Protein AF-0000000078662462 (afdb_homodimer)

Sequence (334 aa):
MRTGHDDNEREEAAPVDMIASLFEARGWPCEFVSDDEVTGEIQGSWANYQVRAIWRTEDHVLQILCLPDIRIPDDKKGPVYELMALINEQVWIGHFDIWSNGSVLLYRHGLMLGDEGLLSLGQAQAAIEAAVDECDRFYPAFQFILWGDKSPAEALASALVDAAGEAMRTGHDDNEREEAAPVDMIASLFEARGWPCEFVSDDEVTGEIQGSWANYQVRAIWRTEDHVLQILCLPDIRIPDDKKGPVYELMALINEQVWIGHFDIWSNGSVLLYRHGLMLGDEGLLSLGQAQAAIEAAVDECDRFYPAFQFILWGDKSPAEALASALVDAAGEA

Solvent-accessible surface area (backbone atoms only — not comparable to full-atom values): 18029 Å² total; per-residue (Å²): 132,80,77,72,76,74,70,76,65,83,62,57,32,53,49,48,59,40,48,50,51,52,30,56,76,69,70,32,59,66,46,73,79,49,93,41,25,33,39,31,44,46,80,56,89,81,41,66,26,42,34,37,37,38,53,38,75,94,74,29,30,41,36,38,36,32,29,65,84,45,68,54,54,80,92,44,43,65,55,46,35,52,30,44,40,60,50,38,66,72,41,80,69,49,38,67,48,46,40,76,82,74,31,32,44,32,37,40,37,44,41,63,38,54,96,80,43,49,31,40,59,69,50,48,49,51,53,55,50,49,47,54,50,50,50,49,59,46,46,54,20,55,47,32,47,76,78,45,85,48,51,40,70,54,18,46,53,50,26,61,51,51,56,57,67,74,94,132,82,77,72,76,74,71,76,66,82,63,57,32,53,50,49,58,40,49,50,50,51,30,55,77,70,70,32,60,66,48,71,80,48,93,40,25,34,39,32,46,46,81,54,91,83,42,66,26,42,34,37,38,37,53,38,76,93,74,30,29,40,36,38,37,33,30,64,83,43,67,53,54,80,93,44,42,68,55,47,36,52,30,43,39,60,50,39,67,72,41,79,68,47,38,68,48,45,41,78,82,74,30,32,44,32,37,39,37,45,40,62,38,55,95,81,41,50,31,40,58,68,51,48,50,51,54,55,49,49,48,53,50,50,50,50,56,46,46,54,20,55,46,31,47,74,79,46,86,49,50,42,70,53,17,47,54,50,26,61,50,52,55,56,67,74,96

Radius of gyration: 21.02 Å; Cα contacts (8 Å, |Δi|>4): 611; chains: 2; bounding box: 70×47×54 Å

Structure (mmCIF, N/CA/C/O backbone):
data_AF-0000000078662462-model_v1
#
loop_
_entity.id
_entity.type
_entity.pdbx_description
1 polymer 'YbjN domain-containing protein'
#
loop_
_atom_site.group_PDB
_atom_site.id
_atom_site.type_symbol
_atom_site.label_atom_id
_atom_site.label_alt_id
_atom_site.label_comp_id
_atom_site.label_asym_id
_atom_site.label_entity_id
_atom_site.label_seq_id
_atom_site.pdbx_PDB_ins_code
_atom_site.Cartn_x
_atom_site.Cartn_y
_atom_site.Cartn_z
_atom_site.occupancy
_atom_site.B_iso_or_equiv
_atom_site.auth_seq_id
_atom_site.auth_comp_id
_atom_site.auth_asym_id
_atom_site.auth_atom_id
_atom_site.pdbx_PDB_model_num
ATOM 1 N N . MET A 1 1 ? -45.656 3.303 23.047 1 24.03 1 MET A N 1
ATOM 2 C CA . MET A 1 1 ? -44.25 3.68 23.031 1 24.03 1 MET A CA 1
ATOM 3 C C . MET A 1 1 ? -43.531 3.072 21.828 1 24.03 1 MET A C 1
ATOM 5 O O . MET A 1 1 ? -43.438 1.851 21.719 1 24.03 1 MET A O 1
ATOM 9 N N . ARG A 1 2 ? -43.656 3.646 20.656 1 32.62 2 ARG A N 1
ATOM 10 C CA . ARG A 1 2 ? -43.156 3.246 19.344 1 32.62 2 ARG A CA 1
ATOM 11 C C . ARG A 1 2 ? -41.625 3.029 19.406 1 32.62 2 ARG A C 1
ATOM 13 O O . ARG A 1 2 ? -40.906 3.898 19.875 1 32.62 2 ARG A O 1
ATOM 20 N N . THR A 1 3 ? -41.156 1.778 19.672 1 33 3 THR A N 1
ATOM 21 C CA . THR A 1 3 ? -39.75 1.327 19.609 1 33 3 THR A CA 1
ATOM 22 C C . THR A 1 3 ? -39.031 1.973 18.438 1 33 3 THR A C 1
ATOM 24 O O . THR A 1 3 ? -39.5 1.889 17.297 1 33 3 THR A O 1
ATOM 27 N N . GLY A 1 4 ? -38.656 3.211 18.641 1 33.12 4 GLY A N 1
ATOM 28 C CA . GLY A 1 4 ? -37.781 3.883 17.688 1 33.12 4 GLY A CA 1
ATOM 29 C C . GLY A 1 4 ? -36.719 2.973 17.109 1 33.12 4 GLY A C 1
ATOM 30 O O . GLY A 1 4 ? -35.812 2.539 17.828 1 33.12 4 GLY A O 1
ATOM 31 N N . HIS A 1 5 ? -37.094 1.922 16.312 1 36.19 5 HIS A N 1
ATOM 32 C CA . HIS A 1 5 ? -36.094 1.25 15.469 1 36.19 5 HIS A CA 1
ATOM 33 C C . HIS A 1 5 ? -35 2.211 15.023 1 36.19 5 HIS A C 1
ATOM 35 O O . HIS A 1 5 ? -35.25 3.082 14.188 1 36.19 5 HIS A O 1
ATOM 41 N N . ASP A 1 6 ? -34.281 2.781 15.922 1 35.09 6 ASP A N 1
ATOM 42 C CA . ASP A 1 6 ? -33.031 3.479 15.617 1 35.09 6 ASP A CA 1
ATOM 43 C C . ASP A 1 6 ? -32.25 2.74 14.531 1 35.09 6 ASP A C 1
ATOM 45 O O . ASP A 1 6 ? -31.531 1.786 14.82 1 35.09 6 ASP A O 1
ATOM 49 N N . ASP A 1 7 ? -32.781 2.262 13.422 1 37.12 7 ASP A N 1
ATOM 50 C CA . ASP A 1 7 ? -32.156 1.916 12.148 1 37.12 7 ASP A CA 1
ATOM 51 C C . ASP A 1 7 ? -30.906 2.77 11.898 1 37.12 7 ASP A C 1
ATOM 53 O O . ASP A 1 7 ? -31 3.869 11.352 1 37.12 7 ASP A O 1
ATOM 57 N N . ASN A 1 8 ? -30.078 3.051 12.797 1 39.88 8 ASN A N 1
ATOM 58 C CA . ASN A 1 8 ? -28.766 3.621 12.523 1 39.88 8 ASN A CA 1
ATOM 59 C C . ASN A 1 8 ? -28.203 3.131 11.188 1 39.88 8 ASN A C 1
ATOM 61 O O . ASN A 1 8 ? -27.656 2.031 11.109 1 39.88 8 ASN A O 1
ATOM 65 N N . GLU A 1 9 ? -28.859 3.055 10.047 1 44.94 9 GLU A N 1
ATOM 66 C CA . GLU A 1 9 ? -28.578 2.852 8.633 1 44.94 9 GLU A CA 1
ATOM 67 C C . GLU A 1 9 ? -27.125 3.213 8.305 1 44.94 9 GLU A C 1
ATOM 69 O O . GLU A 1 9 ? -26.688 4.332 8.57 1 44.94 9 GLU A O 1
ATOM 74 N N . ARG A 1 10 ? -26.234 2.322 8.516 1 53.94 10 ARG A N 1
ATOM 75 C CA . ARG A 1 10 ? -24.844 2.432 8.094 1 53.94 10 ARG A CA 1
ATOM 76 C C . ARG A 1 10 ? -24.719 3.275 6.832 1 53.94 10 ARG A C 1
ATOM 78 O O . ARG A 1 10 ? -25.156 2.859 5.758 1 53.94 10 ARG A O 1
ATOM 85 N N . GLU A 1 11 ? -24.594 4.688 6.906 1 80.94 11 GLU A N 1
ATOM 86 C CA . GLU A 1 11 ? -24.641 5.68 5.84 1 80.94 11 GLU A CA 1
ATOM 87 C C . GLU A 1 11 ? -23.406 5.562 4.934 1 80.94 11 GLU A C 1
ATOM 89 O O . GLU A 1 11 ? -22.281 5.734 5.387 1 80.94 11 GLU A O 1
ATOM 94 N N . GLU A 1 12 ? -23.578 4.77 3.943 1 92.25 12 GLU A N 1
ATOM 95 C CA . GLU A 1 12 ? -22.609 4.777 2.857 1 92.25 12 GLU A CA 1
ATOM 96 C C . GLU A 1 12 ? -22.891 5.906 1.87 1 92.25 12 GLU A C 1
ATOM 98 O O . GLU A 1 12 ? -24.031 6.367 1.758 1 92.25 12 GLU A O 1
ATOM 103 N N . ALA A 1 13 ? -21.828 6.406 1.348 1 96.56 13 ALA A N 1
ATOM 104 C CA . ALA A 1 13 ? -21.938 7.48 0.361 1 96.56 13 ALA A CA 1
ATOM 105 C C . ALA A 1 13 ? -20.812 7.375 -0.675 1 96.56 13 ALA A C 1
ATOM 107 O O . ALA A 1 13 ? -19.953 6.512 -0.574 1 96.56 13 ALA A O 1
ATOM 108 N N . ALA A 1 14 ? -20.984 8.211 -1.72 1 97.44 14 ALA A N 1
ATOM 109 C CA . ALA A 1 14 ? -19.875 8.336 -2.662 1 97.44 14 ALA A CA 1
ATOM 110 C C . ALA A 1 14 ? -18.578 8.664 -1.939 1 97.44 14 ALA A C 1
ATOM 112 O O . ALA A 1 14 ? -18.562 9.453 -0.989 1 97.44 14 ALA A O 1
ATOM 113 N N . PRO A 1 15 ? -17.484 8.023 -2.365 1 98 15 PRO A N 1
ATOM 114 C CA . PRO A 1 15 ? -16.266 8.039 -1.555 1 98 15 PRO A CA 1
ATOM 115 C C . PRO A 1 15 ? -15.773 9.453 -1.239 1 98 15 PRO A C 1
ATOM 117 O O . PRO A 1 15 ? -15.5 9.766 -0.08 1 98 15 PRO A O 1
ATOM 120 N N . VAL A 1 16 ? -15.719 10.297 -2.217 1 98.56 16 VAL A N 1
ATOM 121 C CA . VAL A 1 16 ? -15.195 11.648 -2.025 1 98.56 16 VAL A CA 1
ATOM 122 C C . VAL A 1 16 ? -16.156 12.453 -1.15 1 98.56 16 VAL A C 1
ATOM 124 O O . VAL A 1 16 ? -15.719 13.211 -0.282 1 98.56 16 VAL A O 1
ATOM 127 N N . ASP A 1 17 ? -17.453 12.258 -1.331 1 98.44 17 ASP A N 1
ATOM 128 C CA . ASP A 1 17 ? -18.469 12.914 -0.503 1 98.44 17 ASP A CA 1
ATOM 129 C C . ASP A 1 17 ? -18.344 12.484 0.958 1 98.44 17 ASP A C 1
ATOM 131 O O . ASP A 1 17 ? -18.469 13.312 1.864 1 98.44 17 ASP A O 1
ATOM 135 N N . MET A 1 18 ? -18.125 11.203 1.111 1 98.31 18 MET A N 1
ATOM 136 C CA . MET A 1 18 ? -18 10.68 2.469 1 98.31 18 MET A CA 1
ATOM 137 C C . MET A 1 18 ? -16.781 11.273 3.166 1 98.31 18 MET A C 1
ATOM 139 O O . MET A 1 18 ? -16.844 11.641 4.34 1 98.31 18 MET A O 1
ATOM 143 N N . ILE A 1 19 ? -15.641 11.375 2.455 1 98.69 19 ILE A N 1
ATOM 144 C CA . ILE A 1 19 ? -14.43 11.953 3.025 1 98.69 19 ILE A CA 1
ATOM 145 C C . ILE A 1 19 ? -14.672 13.414 3.391 1 98.69 19 ILE A C 1
ATOM 147 O O . ILE A 1 19 ? -14.305 13.852 4.484 1 98.69 19 ILE A O 1
ATOM 151 N N . ALA A 1 20 ? -15.328 14.125 2.527 1 98.69 20 ALA A N 1
ATOM 152 C CA . ALA A 1 20 ? -15.633 15.523 2.791 1 98.69 20 ALA A CA 1
ATOM 153 C C . ALA A 1 20 ? -16.516 15.68 4.02 1 98.69 20 ALA A C 1
ATOM 155 O O . ALA A 1 20 ? -16.297 16.562 4.855 1 98.69 20 ALA A O 1
ATOM 156 N N . SER A 1 21 ? -17.484 14.828 4.066 1 98.06 21 SER A N 1
ATOM 157 C CA . SER A 1 21 ? -18.391 14.859 5.211 1 98.06 21 SER A CA 1
ATOM 158 C C . SER A 1 21 ? -17.641 14.602 6.516 1 98.06 21 SER A C 1
ATOM 160 O O . SER A 1 21 ? -17.906 15.25 7.531 1 98.06 21 SER A O 1
ATOM 162 N N . LEU A 1 22 ? -16.734 13.617 6.5 1 98.38 22 LEU A N 1
ATOM 163 C CA . LEU A 1 22 ? -15.906 13.312 7.668 1 98.38 22 LEU A CA 1
ATOM 164 C C . LEU A 1 22 ? -15.086 14.531 8.086 1 98.38 22 LEU A C 1
ATOM 166 O O . LEU A 1 22 ? -15.039 14.875 9.266 1 98.38 22 LEU A O 1
ATOM 170 N N . PHE A 1 23 ? -14.43 15.227 7.141 1 98.69 23 PHE A N 1
ATOM 171 C CA . PHE A 1 23 ? -13.625 16.406 7.422 1 98.69 23 PHE A CA 1
ATOM 172 C C . PHE A 1 23 ? -14.469 17.516 8.039 1 98.69 23 PHE A C 1
ATOM 174 O O . PHE A 1 23 ? -14.062 18.125 9.023 1 98.69 23 PHE A O 1
ATOM 181 N N . GLU A 1 24 ? -15.602 17.656 7.469 1 98.06 24 GLU A N 1
ATOM 182 C CA . GLU A 1 24 ? -16.516 18.672 7.992 1 98.06 24 GLU A CA 1
ATOM 183 C C . GLU A 1 24 ? -16.922 18.359 9.438 1 98.06 24 GLU A C 1
ATOM 185 O O . GLU A 1 24 ? -16.875 19.25 10.297 1 98.06 24 GLU A O 1
ATOM 190 N N . ALA A 1 25 ? -17.266 17.141 9.648 1 97.56 25 ALA A N 1
ATOM 191 C CA . ALA A 1 25 ? -17.703 16.719 10.984 1 97.56 25 ALA A CA 1
ATOM 192 C C . ALA A 1 25 ? -16.578 16.922 12 1 97.56 25 ALA A C 1
ATOM 194 O O . ALA A 1 25 ? -16.844 17.188 13.18 1 97.56 25 ALA A O 1
ATOM 195 N N . ARG A 1 26 ? -15.312 16.828 11.562 1 97.81 26 ARG A N 1
ATOM 196 C CA . ARG A 1 26 ? -14.156 16.938 12.453 1 97.81 26 ARG A CA 1
ATOM 197 C C . ARG A 1 26 ? -13.625 18.359 12.5 1 97.81 26 ARG A C 1
ATOM 199 O O . ARG A 1 26 ? -12.711 18.656 13.258 1 97.81 26 ARG A O 1
ATOM 206 N N . GLY A 1 27 ? -14.172 19.219 11.695 1 97.94 27 GLY A N 1
ATOM 207 C CA . GLY A 1 27 ? -13.742 20.609 11.648 1 97.94 27 GLY A CA 1
ATOM 208 C C . GLY A 1 27 ? -12.414 20.797 10.938 1 97.94 27 GLY A C 1
ATOM 209 O O . GLY A 1 27 ? -11.68 21.75 11.227 1 97.94 27 GLY A O 1
ATOM 210 N N . TRP A 1 28 ? -12 19.781 10.125 1 98.56 28 TRP A N 1
ATOM 211 C CA . TRP A 1 28 ? -10.773 19.906 9.336 1 98.56 28 TRP A CA 1
ATOM 212 C C . TRP A 1 28 ? -11.031 20.656 8.031 1 98.56 28 TRP A C 1
ATOM 214 O O . TRP A 1 28 ? -12 20.359 7.324 1 98.56 28 TRP A O 1
ATOM 224 N N . PRO A 1 29 ? -10.188 21.641 7.715 1 98.25 29 PRO A N 1
ATOM 225 C CA . PRO A 1 29 ? -10.352 22.297 6.414 1 98.25 29 PRO A CA 1
ATOM 226 C C . PRO A 1 29 ? -10.289 21.297 5.25 1 98.25 29 PRO A C 1
ATOM 228 O O . PRO A 1 29 ? -9.5 20.359 5.277 1 98.25 29 PRO A O 1
ATOM 231 N N . CYS A 1 30 ? -11.18 21.5 4.301 1 98.19 30 CYS A N 1
ATOM 232 C CA . CYS A 1 30 ? -11.273 20.594 3.16 1 98.19 30 CYS A CA 1
ATOM 233 C C . CYS A 1 30 ? -11.898 21.297 1.959 1 98.19 30 CYS A C 1
ATOM 235 O O . CYS A 1 30 ? -12.773 22.141 2.117 1 98.19 30 CYS A O 1
ATOM 237 N N . GLU A 1 31 ? -11.477 21.016 0.748 1 98.38 31 GLU A N 1
ATOM 238 C CA . GLU A 1 31 ? -12.047 21.578 -0.472 1 98.38 31 GLU A CA 1
ATOM 239 C C . GLU A 1 31 ? -12.086 20.547 -1.592 1 98.38 31 GLU A C 1
ATOM 241 O O . GLU A 1 31 ? -11.164 19.734 -1.726 1 98.38 31 GLU A O 1
ATOM 246 N N . PHE A 1 32 ? -13.102 20.641 -2.371 1 98.44 32 PHE A N 1
ATOM 247 C CA . PHE A 1 32 ? -13.195 19.828 -3.578 1 98.44 32 PHE A CA 1
ATOM 248 C C . PHE A 1 32 ? -12.32 20.406 -4.684 1 98.44 32 PHE A C 1
ATOM 250 O O . PHE A 1 32 ? -12.43 21.578 -5.023 1 98.44 32 PHE A O 1
ATOM 257 N N . VAL A 1 33 ? -11.422 19.578 -5.137 1 98.25 33 VAL A N 1
ATOM 258 C CA . VAL A 1 33 ? -10.633 19.953 -6.305 1 98.25 33 VAL A CA 1
ATOM 259 C C . VAL A 1 33 ? -11.414 19.641 -7.582 1 98.25 33 VAL A C 1
ATOM 261 O O . VAL A 1 33 ? -11.336 20.391 -8.562 1 98.25 33 VAL A O 1
ATOM 264 N N . SER A 1 34 ? -12.125 18.516 -7.574 1 98.25 34 SER A N 1
ATOM 265 C CA . SER A 1 34 ? -13.039 18.031 -8.602 1 98.25 34 SER A CA 1
ATOM 266 C C . SER A 1 34 ? -14.109 17.125 -8.008 1 98.25 34 SER A C 1
ATOM 268 O O . SER A 1 34 ? -14.164 16.938 -6.789 1 98.25 34 SER A O 1
ATOM 270 N N . ASP A 1 35 ? -14.883 16.578 -8.859 1 97.06 35 ASP A N 1
ATOM 271 C CA . ASP A 1 35 ? -15.891 15.625 -8.406 1 97.06 35 ASP A CA 1
ATOM 272 C C . ASP A 1 35 ? -15.242 14.352 -7.855 1 97.06 35 ASP A C 1
ATOM 274 O O . ASP A 1 35 ? -15.844 13.633 -7.062 1 97.06 35 ASP A O 1
ATOM 278 N N . ASP A 1 36 ? -13.992 14.172 -8.25 1 98.12 36 ASP A N 1
ATOM 279 C CA . ASP A 1 36 ? -13.344 12.906 -7.91 1 98.12 36 ASP A CA 1
ATOM 280 C C . ASP A 1 36 ? -12.172 13.133 -6.961 1 98.12 36 ASP A C 1
ATOM 282 O O . ASP A 1 36 ? -11.406 12.203 -6.688 1 98.12 36 ASP A O 1
ATOM 286 N N . GLU A 1 37 ? -12.07 14.328 -6.465 1 98.69 37 GLU A N 1
ATOM 287 C CA . GLU A 1 37 ? -10.914 14.586 -5.617 1 98.69 37 GLU A CA 1
ATOM 288 C C . GLU A 1 37 ? -11.227 15.656 -4.57 1 98.69 37 GLU A C 1
ATOM 290 O O . GLU A 1 37 ? -11.797 16.703 -4.891 1 98.69 37 GLU A O 1
ATOM 295 N N . VAL A 1 38 ? -10.898 15.391 -3.346 1 98.75 38 VAL A N 1
ATOM 296 C CA . VAL A 1 38 ? -10.945 16.359 -2.252 1 98.75 38 VAL A CA 1
ATOM 297 C C . VAL A 1 38 ? -9.578 16.453 -1.585 1 98.75 38 VAL A C 1
ATOM 299 O O . VAL A 1 38 ? -8.82 15.477 -1.559 1 98.75 38 VAL A O 1
ATOM 302 N N . THR A 1 39 ? -9.211 17.594 -1.151 1 98.75 39 THR A N 1
ATOM 303 C CA . THR A 1 39 ? -7.98 17.828 -0.409 1 98.75 39 THR A CA 1
ATOM 304 C C . THR A 1 39 ? -8.266 18.531 0.907 1 98.75 39 THR A C 1
ATOM 306 O O . THR A 1 39 ? -9.195 19.344 0.991 1 98.75 39 THR A O 1
ATOM 309 N N . GLY A 1 40 ? -7.562 18.188 1.902 1 98.62 40 GLY A N 1
ATOM 310 C CA . GLY A 1 40 ? -7.688 18.797 3.217 1 98.62 40 GLY A CA 1
ATOM 311 C C . GLY A 1 40 ? -6.398 18.766 4.016 1 98.62 40 GLY A C 1
ATOM 312 O O . GLY A 1 40 ? -5.355 18.344 3.508 1 98.62 40 GLY A O 1
ATOM 313 N N . GLU A 1 41 ? -6.57 19.297 5.223 1 98.75 41 GLU A N 1
ATOM 314 C CA . GLU A 1 41 ? -5.422 19.344 6.121 1 98.75 41 GLU A CA 1
ATOM 315 C C . GLU A 1 41 ? -5.793 18.844 7.516 1 98.75 41 GLU A C 1
ATOM 317 O O . GLU A 1 41 ? -6.887 19.125 8.008 1 98.75 41 GLU A O 1
ATOM 322 N N . ILE A 1 42 ? -4.902 18.156 8.07 1 98.81 42 ILE A N 1
ATOM 323 C CA . ILE A 1 42 ? -5.078 17.656 9.43 1 98.81 42 ILE A CA 1
ATOM 324 C C . ILE A 1 42 ? -3.824 17.953 10.25 1 98.81 42 ILE A C 1
ATOM 326 O O . ILE A 1 42 ? -2.713 17.594 9.852 1 98.81 42 ILE A O 1
ATOM 330 N N . GLN A 1 43 ? -4.023 18.594 11.352 1 98.5 43 GLN A N 1
ATOM 331 C CA . GLN A 1 43 ? -2.91 18.859 12.258 1 98.5 43 GLN A CA 1
ATOM 332 C C . GLN A 1 43 ? -2.514 17.594 13.023 1 98.5 43 GLN A C 1
ATOM 334 O O . GLN A 1 43 ? -3.309 17.062 13.797 1 98.5 43 GLN A O 1
ATOM 339 N N . GLY A 1 44 ? -1.343 17.141 12.773 1 97.88 44 GLY A N 1
ATOM 340 C CA . GLY A 1 44 ? -0.796 16.031 13.547 1 97.88 44 GLY A CA 1
ATOM 341 C C . GLY A 1 44 ? 0.098 16.484 14.688 1 97.88 44 GLY A C 1
ATOM 342 O O . GLY A 1 44 ? 0.038 17.641 15.109 1 97.88 44 GLY A O 1
ATOM 343 N N . SER A 1 45 ? 0.834 15.492 15.234 1 97.19 45 SER A N 1
ATOM 344 C CA . SER A 1 45 ? 1.726 15.781 16.344 1 97.19 45 SER A CA 1
ATOM 345 C C . SER A 1 45 ? 2.959 16.547 15.891 1 97.19 45 SER A C 1
ATOM 347 O O . SER A 1 45 ? 3.5 17.359 16.641 1 97.19 45 SER A O 1
ATOM 349 N N . TRP A 1 46 ? 3.373 16.281 14.602 1 96.94 46 TRP A N 1
ATOM 350 C CA . TRP A 1 46 ? 4.664 16.797 14.164 1 96.94 46 TRP A CA 1
ATOM 351 C C . TRP A 1 46 ? 4.484 17.859 13.07 1 96.94 46 TRP A C 1
ATOM 353 O O . TRP A 1 46 ? 5.309 18.766 12.93 1 96.94 46 TRP A O 1
ATOM 363 N N . ALA A 1 47 ? 3.457 17.703 12.352 1 97.25 47 ALA A N 1
ATOM 364 C CA . ALA A 1 47 ? 3.264 18.578 11.203 1 97.25 47 ALA A CA 1
ATOM 365 C C . ALA A 1 47 ? 1.782 18.734 10.867 1 97.25 47 ALA A C 1
ATOM 367 O O . ALA A 1 47 ? 0.942 18 11.406 1 97.25 47 ALA A O 1
ATOM 368 N N . ASN A 1 48 ? 1.487 19.719 10.055 1 98.31 48 ASN A N 1
ATOM 369 C CA . ASN A 1 48 ? 0.201 19.797 9.367 1 98.31 48 ASN A CA 1
ATOM 370 C C . ASN A 1 48 ? 0.205 18.969 8.078 1 98.31 48 ASN A C 1
ATOM 372 O O . ASN A 1 48 ? 0.913 19.312 7.129 1 98.31 48 ASN A O 1
ATOM 376 N N . TYR A 1 49 ? -0.569 17.953 8.109 1 98.81 49 TYR A N 1
ATOM 377 C CA . TYR A 1 49 ? -0.543 17.016 6.984 1 98.81 49 TYR A CA 1
ATOM 378 C C . TYR A 1 49 ? -1.568 17.406 5.926 1 98.81 49 TYR A C 1
ATOM 380 O O . TYR A 1 49 ? -2.746 17.609 6.234 1 98.81 49 TYR A O 1
ATOM 388 N N . GLN A 1 50 ? -1.104 17.594 4.723 1 98.81 50 GLN A N 1
ATOM 389 C CA . GLN A 1 50 ? -2.051 17.625 3.611 1 98.81 50 GLN A CA 1
ATOM 390 C C . GLN A 1 50 ? -2.596 16.234 3.301 1 98.81 50 GLN A C 1
ATOM 392 O O . GLN A 1 50 ? -1.829 15.281 3.17 1 98.81 50 GLN A O 1
ATOM 397 N N . VAL A 1 51 ? -3.918 16.094 3.234 1 98.88 51 VAL A N 1
ATOM 398 C CA . VAL A 1 51 ? -4.562 14.828 2.906 1 98.88 51 VAL A CA 1
ATOM 399 C C . VAL A 1 51 ? -5.359 14.977 1.612 1 98.88 51 VAL A C 1
ATOM 401 O O . VAL A 1 51 ? -6.086 15.953 1.43 1 98.88 51 VAL A O 1
ATOM 404 N N . ARG A 1 52 ? -5.191 14.039 0.7 1 98.81 52 ARG A N 1
ATOM 405 C CA . ARG A 1 52 ? -5.949 13.992 -0.545 1 98.81 52 ARG A CA 1
ATOM 406 C C . ARG A 1 52 ? -6.672 12.656 -0.698 1 98.81 52 ARG A C 1
ATOM 408 O O . ARG A 1 52 ? -6.121 11.602 -0.373 1 98.81 52 ARG A O 1
ATOM 415 N N . ALA A 1 53 ? -7.836 12.758 -1.117 1 98.88 53 ALA A N 1
ATOM 416 C CA . ALA A 1 53 ? -8.609 11.578 -1.498 1 98.88 53 ALA A CA 1
ATOM 417 C C . ALA A 1 53 ? -9.047 11.656 -2.959 1 98.88 53 ALA A C 1
ATOM 419 O O . ALA A 1 53 ? -9.695 12.617 -3.369 1 98.88 53 ALA A O 1
ATOM 420 N N . ILE A 1 54 ? -8.688 10.688 -3.744 1 98.5 54 ILE A N 1
ATOM 421 C CA . ILE A 1 54 ? -8.938 10.68 -5.18 1 98.5 54 ILE A CA 1
ATOM 422 C C . ILE A 1 54 ? -9.711 9.414 -5.562 1 98.5 54 ILE A C 1
ATOM 424 O O . ILE A 1 54 ? -9.227 8.297 -5.355 1 98.5 54 ILE A O 1
ATOM 428 N N . TRP A 1 55 ? -10.875 9.633 -6.141 1 98.44 55 TRP A N 1
ATOM 429 C CA . TRP A 1 55 ? -11.695 8.516 -6.574 1 98.44 55 TRP A CA 1
ATOM 430 C C . TRP A 1 55 ? -11.414 8.164 -8.031 1 98.44 55 TRP A C 1
ATOM 432 O O . TRP A 1 55 ? -11.477 9.023 -8.906 1 98.44 55 TRP A O 1
ATOM 442 N N . ARG A 1 56 ? -11.023 6.906 -8.203 1 95.5 56 ARG A N 1
ATOM 443 C CA . ARG A 1 56 ? -10.883 6.363 -9.555 1 95.5 56 ARG A CA 1
ATOM 444 C C . ARG A 1 56 ? -12.062 5.465 -9.906 1 95.5 56 ARG A C 1
ATOM 446 O O . ARG A 1 56 ? -12.07 4.285 -9.555 1 95.5 56 ARG A O 1
ATOM 453 N N . THR A 1 57 ? -12.906 5.98 -10.711 1 93.81 57 THR A N 1
ATOM 454 C CA . THR A 1 57 ? -14.18 5.336 -11 1 93.81 57 THR A CA 1
ATOM 455 C C . THR A 1 57 ? -13.961 4.012 -11.727 1 93.81 57 THR A C 1
ATOM 457 O O . THR A 1 57 ? -14.562 2.996 -11.359 1 93.81 57 THR A O 1
ATOM 460 N N . GLU A 1 58 ? -13.086 3.984 -12.672 1 90.19 58 GLU A N 1
ATOM 461 C CA . GLU A 1 58 ? -12.891 2.809 -13.516 1 90.19 58 GLU A CA 1
ATOM 462 C C . GLU A 1 58 ? -12.336 1.638 -12.711 1 90.19 58 GLU A C 1
ATOM 464 O O . GLU A 1 58 ? -12.672 0.481 -12.969 1 90.19 58 GLU A O 1
ATOM 469 N N . ASP A 1 59 ? -11.641 1.933 -11.648 1 88.88 59 ASP A N 1
ATOM 470 C CA . ASP A 1 59 ? -10.977 0.895 -10.867 1 88.88 59 ASP A CA 1
ATOM 471 C C . ASP A 1 59 ? -11.75 0.599 -9.578 1 88.88 59 ASP A C 1
ATOM 473 O O . ASP A 1 59 ? -11.477 -0.394 -8.906 1 88.88 59 ASP A O 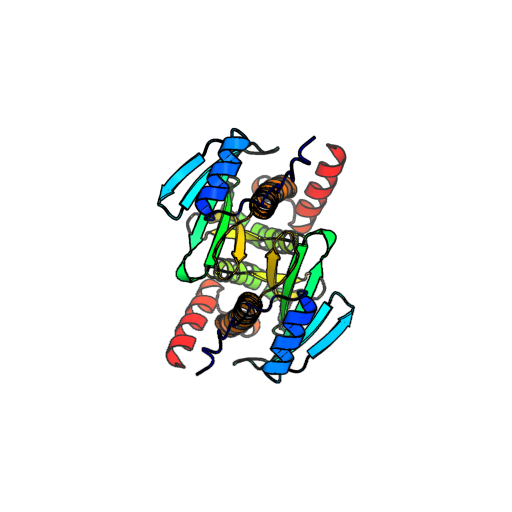1
ATOM 477 N N . HIS A 1 60 ? -12.688 1.431 -9.25 1 93.69 60 HIS A N 1
ATOM 478 C CA . HIS A 1 60 ? -13.383 1.388 -7.969 1 93.69 60 HIS A CA 1
ATOM 479 C C . HIS A 1 60 ? -12.406 1.48 -6.805 1 93.69 60 HIS A C 1
ATOM 481 O O . HIS A 1 60 ? -12.5 0.713 -5.844 1 93.69 60 HIS A O 1
ATOM 487 N N . VAL A 1 61 ? -11.438 2.377 -6.922 1 97.06 61 VAL A N 1
ATOM 488 C CA . VAL A 1 61 ? -10.406 2.531 -5.906 1 97.06 61 VAL A CA 1
ATOM 489 C C . VAL A 1 61 ? -10.367 3.979 -5.418 1 97.06 61 VAL A C 1
ATOM 491 O O . VAL A 1 61 ? -10.359 4.91 -6.227 1 97.06 61 VAL A O 1
ATOM 494 N N . LEU A 1 62 ? -10.469 4.176 -4.148 1 98.19 62 LEU A N 1
ATOM 495 C CA . LEU A 1 62 ? -10.227 5.469 -3.514 1 98.19 62 LEU A CA 1
ATOM 496 C C . LEU A 1 62 ? -8.789 5.574 -3.021 1 98.19 62 LEU A C 1
ATOM 498 O O . LEU A 1 62 ? -8.391 4.855 -2.102 1 98.19 62 LEU A O 1
ATOM 502 N N . GLN A 1 63 ? -8.023 6.461 -3.66 1 98.19 63 GLN A N 1
ATOM 503 C CA . GLN A 1 63 ? -6.648 6.699 -3.23 1 98.19 63 GLN A CA 1
ATOM 504 C C . GLN A 1 63 ? -6.594 7.738 -2.115 1 98.19 63 GLN A C 1
ATOM 506 O O . GLN A 1 63 ? -7.172 8.82 -2.238 1 98.19 63 GLN A O 1
ATOM 511 N N . ILE A 1 64 ? -5.977 7.395 -1.02 1 98.62 64 ILE A N 1
ATOM 512 C CA . ILE A 1 64 ? -5.715 8.328 0.074 1 98.62 64 ILE A CA 1
ATOM 513 C C . ILE A 1 64 ? -4.227 8.664 0.117 1 98.62 64 ILE A C 1
ATOM 515 O O . ILE A 1 64 ? -3.379 7.77 0.139 1 98.62 64 ILE A O 1
ATOM 519 N N . LEU A 1 65 ? -3.955 9.922 0.068 1 98.69 65 LEU A N 1
ATOM 520 C CA . LEU A 1 65 ? -2.59 10.422 0.202 1 98.69 65 LEU A CA 1
ATOM 521 C C . LEU A 1 65 ? -2.451 11.297 1.441 1 98.69 65 LEU A C 1
ATOM 523 O O . LEU A 1 65 ? -3.344 12.094 1.75 1 98.69 65 LEU A O 1
ATOM 527 N N . CYS A 1 66 ? -1.408 11.164 2.139 1 98.94 66 CYS A N 1
ATOM 528 C CA . CYS A 1 66 ? -1.052 12.008 3.273 1 98.94 66 CYS A CA 1
ATOM 529 C C . CYS A 1 66 ? 0.385 12.5 3.154 1 98.94 66 CYS A C 1
ATOM 531 O O . CYS A 1 66 ? 1.319 11.695 3.1 1 98.94 66 CYS A O 1
ATOM 533 N N . LEU A 1 67 ? 0.568 13.781 3.105 1 98.75 67 LEU A N 1
ATOM 534 C CA . LEU A 1 67 ? 1.86 14.391 2.816 1 98.75 67 LEU A CA 1
ATOM 535 C C . LEU A 1 67 ? 2.371 15.18 4.02 1 98.75 67 LEU A C 1
ATOM 537 O O . LEU A 1 67 ? 1.75 16.156 4.441 1 98.75 67 LEU A O 1
ATOM 541 N N . PRO A 1 68 ? 3.488 14.828 4.574 1 98.31 68 PRO A N 1
ATOM 542 C CA . PRO A 1 68 ? 4.066 15.555 5.707 1 98.31 68 PRO A CA 1
ATOM 543 C C . PRO A 1 68 ? 4.871 16.781 5.273 1 98.31 68 PRO A C 1
ATOM 545 O O . PRO A 1 68 ? 5.461 17.469 6.113 1 98.31 68 PRO A O 1
ATOM 548 N N . ASP A 1 69 ? 4.949 17.172 4.055 1 96.62 69 ASP A N 1
ATOM 549 C CA . ASP A 1 69 ? 5.707 18.281 3.5 1 96.62 69 ASP A CA 1
ATOM 550 C C . ASP A 1 69 ? 7.207 18.078 3.684 1 96.62 69 ASP A C 1
ATOM 552 O O . ASP A 1 69 ? 7.902 18.953 4.203 1 96.62 69 ASP A O 1
ATOM 556 N N . ILE A 1 70 ? 7.668 16.891 3.303 1 98 70 ILE A N 1
ATOM 557 C CA . ILE A 1 70 ? 9.078 16.531 3.369 1 98 70 ILE A CA 1
ATOM 558 C C . ILE A 1 70 ? 9.609 16.266 1.962 1 98 70 ILE A C 1
ATOM 560 O O . ILE A 1 70 ? 9.062 15.422 1.234 1 98 70 ILE A O 1
ATOM 564 N N . ARG A 1 71 ? 10.641 17.016 1.586 1 98.19 71 ARG A N 1
ATOM 565 C CA . ARG A 1 71 ? 11.414 16.75 0.378 1 98.19 71 ARG A CA 1
ATOM 566 C C . ARG A 1 71 ? 12.773 16.156 0.717 1 98.19 71 ARG A C 1
ATOM 568 O O . ARG A 1 71 ? 13.414 16.562 1.684 1 98.19 71 ARG A O 1
ATOM 575 N N . ILE A 1 72 ? 13.148 15.211 -0.035 1 98.38 72 ILE A N 1
ATOM 576 C CA . ILE A 1 72 ? 14.359 14.461 0.262 1 98.38 72 ILE A CA 1
ATOM 577 C C . ILE A 1 72 ? 15.508 14.969 -0.609 1 98.38 72 ILE A C 1
ATOM 579 O O . ILE A 1 72 ? 15.469 14.852 -1.836 1 98.38 72 ILE A O 1
ATOM 583 N N . PRO A 1 73 ? 16.547 15.523 -0.002 1 97.75 73 PRO A N 1
ATOM 584 C CA . PRO A 1 73 ? 17.703 15.922 -0.794 1 97.75 73 PRO A CA 1
ATOM 585 C C . PRO A 1 73 ? 18.406 14.742 -1.463 1 97.75 73 PRO A C 1
ATOM 587 O O . PRO A 1 73 ? 18.328 13.617 -0.965 1 97.75 73 PRO A O 1
ATOM 590 N N . ASP A 1 74 ? 19.141 15.023 -2.488 1 96.88 74 ASP A N 1
ATOM 591 C CA . ASP A 1 74 ? 19.734 13.984 -3.316 1 96.88 74 ASP A CA 1
ATOM 592 C C . ASP A 1 74 ? 20.703 13.117 -2.498 1 96.88 74 ASP A C 1
ATOM 594 O O . ASP A 1 74 ? 20.734 11.898 -2.678 1 96.88 74 ASP A O 1
ATOM 598 N N . ASP A 1 75 ? 21.406 13.766 -1.649 1 96.69 75 ASP A N 1
ATOM 599 C CA . ASP A 1 75 ? 22.438 13.039 -0.921 1 96.69 75 ASP A CA 1
ATOM 600 C C . ASP A 1 75 ? 21.828 12.172 0.182 1 96.69 75 ASP A C 1
ATOM 602 O O . ASP A 1 75 ? 22.531 11.375 0.808 1 96.69 75 ASP A O 1
ATOM 606 N N . LYS A 1 76 ? 20.469 12.281 0.434 1 97.88 76 LYS A N 1
ATOM 607 C CA . LYS A 1 76 ? 19.812 11.5 1.479 1 97.88 76 LYS A CA 1
ATOM 608 C C . LYS A 1 76 ? 18.891 10.445 0.879 1 97.88 76 LYS A C 1
ATOM 610 O O . LYS A 1 76 ? 18.312 9.625 1.604 1 97.88 76 LYS A O 1
ATOM 615 N N . LYS A 1 77 ? 18.75 10.352 -0.39 1 97.5 77 LYS A N 1
ATOM 616 C CA . LYS A 1 77 ? 17.812 9.438 -1.045 1 97.5 77 LYS A CA 1
ATOM 617 C C . LYS A 1 77 ? 18.141 7.984 -0.703 1 97.5 77 LYS A C 1
ATOM 619 O O . LYS A 1 77 ? 17.234 7.211 -0.364 1 97.5 77 LYS A O 1
ATOM 624 N N . GLY A 1 78 ? 19.422 7.66 -0.798 1 97 78 GLY A N 1
ATOM 625 C CA . GLY A 1 78 ? 19.812 6.297 -0.497 1 97 78 GLY A CA 1
ATOM 626 C C . GLY A 1 78 ? 19.359 5.828 0.871 1 97 78 GLY A C 1
ATOM 627 O O . GLY A 1 78 ? 18.547 4.902 0.976 1 97 78 GLY A O 1
ATOM 628 N N . PRO A 1 79 ? 19.797 6.566 1.908 1 98.12 79 PRO A N 1
ATOM 629 C CA . PRO A 1 79 ? 19.359 6.207 3.264 1 98.12 79 PRO A CA 1
ATOM 630 C C . PRO A 1 79 ? 17.844 6.254 3.441 1 98.12 79 PRO A C 1
ATOM 632 O O . PRO A 1 79 ? 17.281 5.441 4.18 1 98.12 79 PRO A O 1
ATOM 635 N N . VAL A 1 80 ? 17.156 7.094 2.76 1 98.5 80 VAL A N 1
ATOM 636 C CA . VAL A 1 80 ? 15.711 7.223 2.918 1 98.5 80 VAL A CA 1
ATOM 637 C C . VAL A 1 80 ? 15.008 6.039 2.254 1 98.5 80 VAL A C 1
ATOM 639 O O . VAL A 1 80 ? 14.016 5.527 2.77 1 98.5 80 VAL A O 1
ATOM 642 N N . TYR A 1 81 ? 15.547 5.578 1.114 1 98.31 81 TYR A N 1
ATOM 643 C CA . TYR A 1 81 ? 14.977 4.398 0.483 1 98.31 81 TYR A CA 1
ATOM 644 C C . TYR A 1 81 ? 15.031 3.197 1.421 1 98.31 81 TYR A C 1
ATOM 646 O O . TYR A 1 81 ? 14.047 2.465 1.561 1 98.31 81 TYR A O 1
ATOM 654 N N . GLU A 1 82 ? 16.156 3.049 2.01 1 98.19 82 GLU A N 1
ATOM 655 C CA . GLU A 1 82 ? 16.312 1.929 2.934 1 98.19 82 GLU A CA 1
ATOM 656 C C . GLU A 1 82 ? 15.406 2.084 4.152 1 98.19 82 GLU A C 1
ATOM 658 O O . GLU A 1 82 ? 14.727 1.133 4.555 1 98.19 82 GLU A O 1
ATOM 663 N N . LEU A 1 83 ? 15.375 3.262 4.773 1 98.62 83 LEU A N 1
ATOM 664 C CA . LEU A 1 83 ? 14.5 3.525 5.914 1 98.62 83 LEU A CA 1
ATOM 665 C C . LEU A 1 83 ? 13.047 3.238 5.566 1 98.62 83 LEU A C 1
ATOM 667 O O . LEU A 1 83 ? 12.328 2.611 6.348 1 98.62 83 LEU A O 1
ATOM 671 N N . MET A 1 84 ? 12.656 3.713 4.383 1 98.69 84 MET A N 1
ATOM 672 C CA . MET A 1 84 ? 11.281 3.52 3.93 1 98.69 84 MET A CA 1
ATOM 673 C C . MET A 1 84 ? 10.945 2.037 3.838 1 98.69 84 MET A C 1
ATOM 675 O O . MET A 1 84 ? 9.844 1.623 4.211 1 98.69 84 MET A O 1
ATOM 679 N N . ALA A 1 85 ? 11.867 1.248 3.375 1 98 85 ALA A N 1
ATOM 680 C CA . ALA A 1 85 ? 11.656 -0.195 3.307 1 98 85 ALA A CA 1
ATOM 681 C C . ALA A 1 85 ? 11.461 -0.789 4.699 1 98 85 ALA A C 1
ATOM 683 O O . ALA A 1 85 ? 10.562 -1.606 4.91 1 98 85 ALA A O 1
ATOM 684 N N . LEU A 1 86 ? 12.258 -0.349 5.66 1 98.12 86 LEU A N 1
ATOM 685 C CA . LEU A 1 86 ? 12.148 -0.828 7.035 1 98.12 86 LEU A CA 1
ATOM 686 C C . LEU A 1 86 ? 10.828 -0.399 7.66 1 98.12 86 LEU A C 1
ATOM 688 O O . LEU A 1 86 ? 10.172 -1.189 8.344 1 98.12 86 LEU A O 1
ATOM 692 N N . ILE A 1 87 ? 10.43 0.79 7.391 1 98.56 87 ILE A N 1
ATOM 693 C CA . ILE A 1 87 ? 9.188 1.338 7.922 1 98.56 87 ILE A CA 1
ATOM 694 C C . ILE A 1 87 ? 8 0.583 7.34 1 98.56 87 ILE A C 1
ATOM 696 O O . ILE A 1 87 ? 7.105 0.152 8.07 1 98.56 87 ILE A O 1
ATOM 700 N N . ASN A 1 88 ? 8.008 0.39 6.004 1 98.44 88 ASN A N 1
ATOM 701 C CA . ASN A 1 88 ? 6.863 -0.218 5.328 1 98.44 88 ASN A CA 1
ATOM 702 C C . ASN A 1 88 ? 6.641 -1.655 5.789 1 98.44 88 ASN A C 1
ATOM 704 O O . ASN A 1 88 ? 5.5 -2.125 5.844 1 98.44 88 ASN A O 1
ATOM 708 N N . GLU A 1 89 ? 7.645 -2.293 6.242 1 96.75 89 GLU A N 1
ATOM 709 C CA . GLU A 1 89 ? 7.516 -3.633 6.805 1 96.75 89 GLU A CA 1
ATOM 710 C C . GLU A 1 89 ? 6.637 -3.623 8.055 1 96.75 89 GLU A C 1
ATOM 712 O O . GLU A 1 89 ? 5.977 -4.617 8.359 1 96.75 89 GLU A O 1
ATOM 717 N N . GLN A 1 90 ? 6.559 -2.486 8.688 1 96.06 90 GLN A N 1
ATOM 718 C CA . GLN A 1 90 ? 5.848 -2.389 9.961 1 96.06 90 GLN A CA 1
ATOM 719 C C . GLN A 1 90 ? 4.465 -1.771 9.773 1 96.06 90 GLN A C 1
ATOM 721 O O . GLN A 1 90 ? 3.676 -1.701 10.719 1 96.06 90 GLN A O 1
ATOM 726 N N . VAL A 1 91 ? 4.184 -1.309 8.625 1 95.88 91 VAL A N 1
ATOM 727 C CA . VAL A 1 91 ? 2.916 -0.64 8.344 1 95.88 91 VAL A CA 1
ATOM 728 C C . VAL A 1 91 ? 1.895 -1.657 7.844 1 95.88 91 VAL A C 1
ATOM 730 O O . VAL A 1 91 ? 2.076 -2.254 6.777 1 95.88 91 VAL A O 1
ATOM 733 N N . TRP A 1 92 ? 0.813 -1.819 8.523 1 89.56 92 TRP A N 1
ATOM 734 C CA . TRP A 1 92 ? -0.151 -2.865 8.195 1 89.56 92 TRP A CA 1
ATOM 735 C C . TRP A 1 92 ? -1.046 -2.441 7.039 1 89.56 92 TRP A C 1
ATOM 737 O O . TRP A 1 92 ? -1.452 -3.275 6.223 1 89.56 92 TRP A O 1
ATOM 747 N N . ILE A 1 93 ? -1.387 -1.076 7.016 1 94.69 93 ILE A N 1
ATOM 748 C CA . ILE A 1 93 ? -2.238 -0.564 5.949 1 94.69 93 ILE A CA 1
ATOM 749 C C . ILE A 1 93 ? -1.585 0.661 5.312 1 94.69 93 ILE A C 1
ATOM 751 O O . ILE A 1 93 ? -1.137 1.569 6.016 1 94.69 93 ILE A O 1
ATOM 755 N N . GLY A 1 94 ? -1.569 0.566 3.932 1 97.75 94 GLY A N 1
ATOM 756 C CA . GLY A 1 94 ? -0.879 1.624 3.209 1 97.75 94 GLY A CA 1
ATOM 757 C C . GLY A 1 94 ? 0.63 1.475 3.232 1 97.75 94 GLY A C 1
ATOM 758 O O . GLY A 1 94 ? 1.148 0.405 3.561 1 97.75 94 GLY A O 1
ATOM 759 N N . HIS A 1 95 ? 1.296 2.518 2.77 1 98.62 95 HIS A N 1
ATOM 760 C CA . HIS A 1 95 ? 2.754 2.514 2.732 1 98.62 95 HIS A CA 1
ATOM 761 C C . HIS A 1 95 ? 3.303 3.908 2.457 1 98.62 95 HIS A C 1
ATOM 763 O O . HIS A 1 95 ? 2.588 4.77 1.941 1 98.62 95 HIS A O 1
ATOM 769 N N . PHE A 1 96 ? 4.543 4.062 2.889 1 98.88 96 PHE A N 1
ATOM 770 C CA . PHE A 1 96 ? 5.266 5.27 2.51 1 98.88 96 PHE A CA 1
ATOM 771 C C . PHE A 1 96 ? 5.891 5.117 1.128 1 98.88 96 PHE A C 1
ATOM 773 O O . PHE A 1 96 ? 6.312 4.023 0.75 1 98.88 96 PHE A O 1
ATOM 780 N N . ASP A 1 97 ? 5.859 6.188 0.412 1 98.56 97 ASP A N 1
ATOM 781 C CA . ASP A 1 97 ? 6.352 6.262 -0.959 1 98.56 97 ASP A CA 1
ATOM 782 C C . ASP A 1 97 ? 7.082 7.578 -1.21 1 98.56 97 ASP A C 1
ATOM 784 O O . ASP A 1 97 ? 7.094 8.461 -0.351 1 98.56 97 ASP A O 1
ATOM 788 N N . ILE A 1 98 ? 7.828 7.617 -2.314 1 98.19 98 ILE A N 1
ATOM 789 C CA . ILE A 1 98 ? 8.5 8.828 -2.76 1 98.19 98 ILE A CA 1
ATOM 790 C C . ILE A 1 98 ? 8.109 9.133 -4.203 1 98.19 98 ILE A C 1
ATOM 792 O O . ILE A 1 98 ? 8.219 8.273 -5.078 1 98.19 98 ILE A O 1
ATOM 796 N N . TRP A 1 99 ? 7.582 10.375 -4.398 1 97.5 99 TRP A N 1
ATOM 797 C CA . TRP A 1 99 ? 7.41 10.836 -5.77 1 97.5 99 TRP A CA 1
ATOM 798 C C . TRP A 1 99 ? 8.734 11.344 -6.34 1 97.5 99 TRP A C 1
ATOM 800 O O . TRP A 1 99 ? 9.352 12.25 -5.77 1 97.5 99 TRP A O 1
ATOM 810 N N . SER A 1 100 ? 9.07 10.766 -7.426 1 95.56 100 SER A N 1
ATOM 811 C CA . SER A 1 100 ? 10.383 11.055 -7.992 1 95.56 100 SER A CA 1
ATOM 812 C C . SER A 1 100 ? 10.5 12.523 -8.391 1 95.56 100 SER A C 1
ATOM 814 O O . SER A 1 100 ? 11.586 13.109 -8.305 1 95.56 100 SER A O 1
ATOM 816 N N . ASN A 1 101 ? 9.359 13.008 -8.906 1 94.5 101 ASN A N 1
ATOM 817 C CA . ASN A 1 101 ? 9.359 14.438 -9.211 1 94.5 101 ASN A CA 1
ATOM 818 C C . ASN A 1 101 ? 9.367 15.281 -7.945 1 94.5 101 ASN A C 1
ATOM 820 O O . ASN A 1 101 ? 8.359 15.344 -7.23 1 94.5 101 ASN A O 1
ATOM 824 N N . GLY A 1 102 ? 10.531 15.82 -7.617 1 95.94 102 GLY A N 1
ATOM 825 C CA . GLY A 1 102 ? 10.672 16.656 -6.434 1 95.94 102 GLY A CA 1
ATOM 826 C C . GLY A 1 102 ? 11.086 15.867 -5.199 1 95.94 102 GLY A C 1
ATOM 827 O O . GLY A 1 102 ? 11.266 16.453 -4.125 1 95.94 102 GLY A O 1
ATOM 828 N N . SER A 1 103 ? 11.188 14.602 -5.316 1 97.69 103 SER A N 1
ATOM 829 C CA . SER A 1 103 ? 11.586 13.727 -4.219 1 97.69 103 SER A CA 1
ATOM 830 C C . SER A 1 103 ? 10.727 13.969 -2.982 1 97.69 103 SER A C 1
ATOM 832 O O . SER A 1 103 ? 11.25 14.195 -1.891 1 97.69 103 SER A O 1
ATOM 834 N N . VAL A 1 104 ? 9.445 13.906 -3.172 1 98.38 104 VAL A N 1
ATOM 835 C CA . VAL A 1 104 ? 8.484 14.227 -2.127 1 98.38 104 VAL A CA 1
ATOM 836 C C . VAL A 1 104 ? 8.07 12.945 -1.396 1 98.38 104 VAL A C 1
ATOM 838 O O . VAL A 1 104 ? 7.625 11.984 -2.023 1 98.38 104 VAL A O 1
ATOM 841 N N . LEU A 1 105 ? 8.211 12.961 -0.068 1 98.75 105 LEU A N 1
ATOM 842 C CA . LEU A 1 105 ? 7.754 11.859 0.772 1 98.75 105 LEU A CA 1
ATOM 843 C C . LEU A 1 105 ? 6.238 11.898 0.951 1 98.75 105 LEU A C 1
ATOM 845 O O . LEU A 1 105 ? 5.664 12.969 1.161 1 98.75 105 LEU A O 1
ATOM 849 N N . LEU A 1 106 ? 5.57 10.727 0.914 1 98.75 106 LEU A N 1
ATOM 850 C CA . LEU A 1 106 ? 4.145 10.648 1.218 1 98.75 106 LEU A CA 1
ATOM 851 C C . LEU A 1 106 ? 3.764 9.258 1.705 1 98.75 106 LEU A C 1
ATOM 853 O O . LEU A 1 106 ? 4.492 8.289 1.467 1 98.75 106 LEU A O 1
ATOM 857 N N . TYR A 1 107 ? 2.744 9.219 2.465 1 98.81 107 TYR A N 1
ATOM 858 C CA . TYR A 1 107 ? 2.008 7.992 2.74 1 98.81 107 TYR A CA 1
ATOM 859 C C . TYR A 1 107 ? 0.844 7.824 1.771 1 98.81 107 TYR A C 1
ATOM 861 O O . TYR A 1 107 ? 0.156 8.797 1.442 1 98.81 107 TYR A O 1
ATOM 869 N N . ARG A 1 108 ? 0.575 6.559 1.298 1 98.62 108 ARG A N 1
ATOM 870 C CA . ARG A 1 108 ? -0.582 6.395 0.424 1 98.62 108 ARG A CA 1
ATOM 871 C C . ARG A 1 108 ? -1.226 5.027 0.619 1 98.62 108 ARG A C 1
ATOM 873 O O . ARG A 1 108 ? -0.564 4.078 1.049 1 98.62 108 ARG A O 1
ATOM 880 N N . HIS A 1 109 ? -2.465 4.949 0.356 1 98.31 109 HIS A N 1
ATOM 881 C CA . HIS A 1 109 ? -3.271 3.736 0.442 1 98.31 109 HIS A CA 1
ATOM 882 C C . HIS A 1 109 ? -4.398 3.752 -0.585 1 98.31 109 HIS A C 1
ATOM 884 O O . HIS A 1 109 ? -5.141 4.734 -0.687 1 98.31 109 HIS A O 1
ATOM 890 N N . GLY A 1 110 ? -4.543 2.664 -1.345 1 97.94 110 GLY A N 1
ATOM 891 C CA . GLY A 1 110 ? -5.66 2.48 -2.258 1 97.94 110 GLY A CA 1
ATOM 892 C C . GLY A 1 110 ? -6.758 1.597 -1.691 1 97.94 110 GLY A C 1
ATOM 893 O O . GLY A 1 110 ? -6.594 0.378 -1.604 1 97.94 110 GLY A O 1
ATOM 894 N N . LEU A 1 111 ? -7.891 2.186 -1.392 1 97.12 111 LEU A N 1
ATOM 895 C CA . LEU A 1 111 ? -9.039 1.43 -0.903 1 97.12 111 LEU A CA 1
ATOM 896 C C . LEU A 1 111 ? -9.852 0.87 -2.064 1 97.12 111 LEU A C 1
ATOM 898 O O . LEU A 1 111 ? -10.492 1.626 -2.801 1 97.12 111 LEU A O 1
ATOM 902 N N . MET A 1 112 ? -9.766 -0.401 -2.186 1 96.19 112 MET A N 1
ATOM 903 C CA . MET A 1 112 ? -10.641 -1.066 -3.146 1 96.19 112 MET A CA 1
ATOM 904 C C . MET A 1 112 ? -12.062 -1.188 -2.598 1 96.19 112 MET A C 1
ATOM 906 O O . MET A 1 112 ? -12.289 -1.869 -1.598 1 96.19 112 MET A O 1
ATOM 910 N N . LEU A 1 113 ? -12.961 -0.54 -3.242 1 95 113 LEU A N 1
ATOM 911 C CA . LEU A 1 113 ? -14.344 -0.558 -2.76 1 95 113 LEU A CA 1
ATOM 912 C C . LEU A 1 113 ? -15.172 -1.59 -3.52 1 95 113 LEU A C 1
ATOM 914 O O . LEU A 1 113 ? -14.742 -2.086 -4.566 1 95 113 LEU A O 1
ATOM 918 N N . GLY A 1 114 ? -16.281 -1.957 -2.914 1 89.31 114 GLY A N 1
ATOM 919 C CA . GLY A 1 114 ? -17.156 -2.943 -3.529 1 89.31 114 GLY A CA 1
ATOM 920 C C . GLY A 1 114 ? -17.781 -2.463 -4.828 1 89.31 114 GLY A C 1
ATOM 921 O O . GLY A 1 114 ? -17.469 -1.371 -5.305 1 89.31 114 GLY A O 1
ATOM 922 N N . ASP A 1 115 ? -18.594 -3.289 -5.367 1 86.38 115 ASP A N 1
ATOM 923 C CA . ASP A 1 115 ? -19.156 -3.072 -6.695 1 86.38 115 ASP A CA 1
ATOM 924 C C . ASP A 1 115 ? -19.984 -1.789 -6.738 1 86.38 115 ASP A C 1
ATOM 926 O O . ASP A 1 115 ? -20.062 -1.127 -7.773 1 86.38 115 ASP A O 1
ATOM 930 N N . GLU A 1 116 ? -20.484 -1.398 -5.641 1 89.31 116 GLU A N 1
ATOM 931 C CA . GLU A 1 116 ? -21.328 -0.201 -5.602 1 89.31 116 GLU A CA 1
ATOM 932 C C . GLU A 1 116 ? -20.469 1.062 -5.52 1 89.31 116 GLU A C 1
ATOM 934 O O . GLU A 1 116 ? -20.969 2.17 -5.719 1 89.31 116 GLU A O 1
ATOM 939 N N . GLY A 1 117 ? -19.25 0.884 -5.164 1 93.25 117 GLY A N 1
ATOM 940 C CA . GLY A 1 117 ? -18.344 2.016 -5.094 1 93.25 117 GLY A CA 1
ATOM 941 C C . GLY A 1 117 ? -18.672 2.977 -3.969 1 93.25 117 GLY A C 1
ATOM 942 O O . GLY A 1 117 ? -18.469 4.188 -4.098 1 93.25 117 GLY A O 1
ATOM 943 N N . LEU A 1 118 ? -19.297 2.479 -2.941 1 95.12 118 LEU A N 1
ATOM 944 C CA . LEU A 1 118 ? -19.672 3.322 -1.815 1 95.12 118 LEU A CA 1
ATOM 945 C C . LEU A 1 118 ? -18.703 3.154 -0.653 1 95.12 118 LEU A C 1
ATOM 947 O O . LEU A 1 118 ? -18.062 2.111 -0.526 1 95.12 118 LEU A O 1
ATOM 951 N N . LEU A 1 119 ? -18.547 4.172 0.153 1 96.69 119 LEU A N 1
ATOM 952 C CA . LEU A 1 119 ? -17.656 4.215 1.312 1 96.69 119 LEU A CA 1
ATOM 953 C C . LEU A 1 119 ? -18.453 4.441 2.594 1 96.69 119 LEU A C 1
ATOM 955 O O . LEU A 1 119 ? -19.312 5.324 2.648 1 96.69 119 LEU A O 1
ATOM 959 N N . SER A 1 120 ? -18.219 3.629 3.561 1 95.38 120 SER A N 1
ATOM 960 C CA . SER A 1 120 ? -18.875 3.836 4.848 1 95.38 120 SER A CA 1
ATOM 961 C C . SER A 1 120 ? -18.109 4.84 5.703 1 95.38 120 SER A C 1
ATOM 963 O O . SER A 1 120 ? -16.922 5.086 5.465 1 95.38 120 SER A O 1
ATOM 965 N N . LEU A 1 121 ? -18.781 5.383 6.68 1 95.5 121 LEU A N 1
ATOM 966 C CA . LEU A 1 121 ? -18.125 6.297 7.605 1 95.5 121 LEU A CA 1
ATOM 967 C C . LEU A 1 121 ? -17 5.586 8.367 1 95.5 121 LEU A C 1
ATOM 969 O O . LEU A 1 121 ? -15.93 6.16 8.586 1 95.5 121 LEU A O 1
ATOM 973 N N . GLY A 1 122 ? -17.266 4.348 8.766 1 94.12 122 GLY A N 1
ATOM 974 C CA . GLY A 1 122 ? -16.25 3.566 9.461 1 94.12 122 GLY A CA 1
ATOM 975 C C . GLY A 1 122 ? -14.984 3.375 8.648 1 94.12 122 GLY A C 1
ATOM 976 O O . GLY A 1 122 ? -13.883 3.537 9.164 1 94.12 122 GLY A O 1
ATOM 977 N N . GLN A 1 123 ? -15.102 3.047 7.414 1 95.44 123 GLN A N 1
ATOM 978 C CA . GLN A 1 123 ? -13.961 2.877 6.523 1 95.44 123 GLN A CA 1
ATOM 979 C C . GLN A 1 123 ? -13.211 4.191 6.328 1 95.44 123 GLN A C 1
ATOM 981 O O . GLN A 1 123 ? -11.977 4.227 6.375 1 95.44 123 GLN A O 1
ATOM 986 N N . ALA A 1 124 ? -13.977 5.258 6.082 1 97.5 124 ALA A N 1
ATOM 987 C CA . ALA A 1 124 ? -13.383 6.578 5.895 1 97.5 124 ALA A CA 1
ATOM 988 C C . ALA A 1 124 ? -12.555 6.98 7.113 1 97.5 124 ALA A C 1
ATOM 990 O O . ALA A 1 124 ? -11.406 7.414 6.977 1 97.5 124 ALA A O 1
ATOM 991 N N . GLN A 1 125 ? -13.164 6.805 8.258 1 97 125 GLN A N 1
ATOM 992 C CA . GLN A 1 125 ? -12.484 7.156 9.5 1 97 125 GLN A CA 1
ATOM 993 C C . GLN A 1 125 ? -11.219 6.328 9.688 1 97 125 GLN A C 1
ATOM 995 O O . GLN A 1 125 ? -10.156 6.871 10 1 97 125 GLN A O 1
ATOM 1000 N N . ALA A 1 126 ? -11.344 5.074 9.469 1 96.25 126 ALA A N 1
ATOM 1001 C CA . ALA A 1 126 ? -10.203 4.18 9.656 1 96.25 126 ALA A CA 1
ATOM 1002 C C . ALA A 1 126 ? -9.07 4.543 8.703 1 96.25 126 ALA A C 1
ATOM 1004 O O . ALA A 1 126 ? -7.902 4.578 9.102 1 96.25 126 ALA A O 1
ATOM 1005 N N . ALA A 1 127 ? -9.391 4.848 7.48 1 97.56 127 ALA A N 1
ATOM 1006 C CA . ALA A 1 127 ? -8.391 5.137 6.457 1 97.56 127 ALA A CA 1
ATOM 1007 C C . ALA A 1 127 ? -7.664 6.445 6.762 1 97.56 127 ALA A C 1
ATOM 1009 O O . ALA A 1 127 ? -6.434 6.508 6.699 1 97.56 127 ALA A O 1
ATOM 1010 N N . ILE A 1 128 ? -8.414 7.484 7.117 1 98.5 128 ILE A N 1
ATOM 1011 C CA . ILE A 1 128 ? -7.84 8.797 7.383 1 98.5 128 ILE A CA 1
ATOM 1012 C C . ILE A 1 128 ? -7.004 8.75 8.656 1 98.5 128 ILE A C 1
ATOM 1014 O O . ILE A 1 128 ? -5.891 9.273 8.695 1 98.5 128 ILE A O 1
ATOM 1018 N N . GLU A 1 129 ? -7.5 8.062 9.68 1 97.38 129 GLU A N 1
ATOM 1019 C CA . GLU A 1 129 ? -6.766 7.926 10.938 1 97.38 129 GLU A CA 1
ATOM 1020 C C . GLU A 1 129 ? -5.465 7.156 10.734 1 97.38 129 GLU A C 1
ATOM 1022 O O . GLU A 1 129 ? -4.422 7.539 11.258 1 97.38 129 GLU A O 1
ATOM 1027 N N . ALA A 1 130 ? -5.535 6.098 9.969 1 97.38 130 ALA A N 1
ATOM 1028 C CA . ALA A 1 130 ? -4.328 5.32 9.703 1 97.38 130 ALA A CA 1
ATOM 1029 C C . ALA A 1 130 ? -3.268 6.176 9.008 1 97.38 130 ALA A C 1
ATOM 1031 O O . ALA A 1 130 ? -2.09 6.129 9.375 1 97.38 130 ALA A O 1
ATOM 1032 N N . ALA A 1 131 ? -3.67 6.977 8.031 1 98.62 131 ALA A N 1
ATOM 1033 C CA . ALA A 1 131 ? -2.752 7.816 7.27 1 98.62 131 ALA A CA 1
ATOM 1034 C C . ALA A 1 131 ? -2.027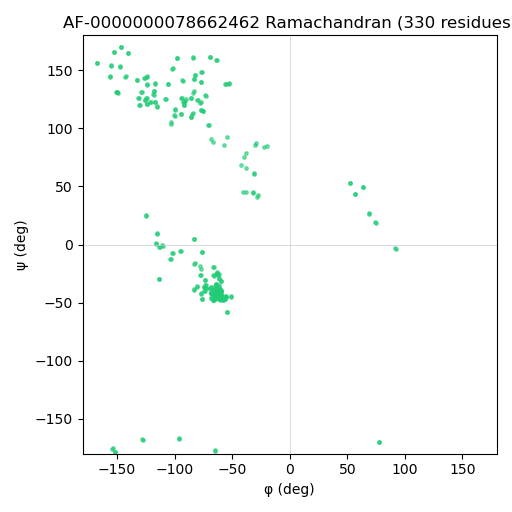 8.805 8.18 1 98.62 131 ALA A C 1
ATOM 1036 O O . ALA A 1 131 ? -0.796 8.883 8.164 1 98.62 131 ALA A O 1
ATOM 1037 N N . VAL A 1 132 ? -2.775 9.469 9.016 1 98.5 132 VAL A N 1
ATOM 1038 C CA . VAL A 1 132 ? -2.215 10.508 9.875 1 98.5 132 VAL A CA 1
ATOM 1039 C C . VAL A 1 132 ? -1.396 9.867 10.992 1 98.5 132 VAL A C 1
ATOM 1041 O O . VAL A 1 132 ? -0.301 10.328 11.312 1 98.5 132 VAL A O 1
ATOM 1044 N N . ASP A 1 133 ? -1.894 8.766 11.547 1 97.62 133 ASP A N 1
ATOM 1045 C CA . ASP A 1 133 ? -1.208 8.07 12.633 1 97.62 133 ASP A CA 1
ATOM 1046 C C . ASP A 1 133 ? 0.153 7.551 12.18 1 97.62 133 ASP A C 1
ATOM 1048 O O . ASP A 1 133 ? 1.141 7.66 12.914 1 97.62 133 ASP A O 1
ATOM 1052 N N . GLU A 1 134 ? 0.211 6.98 11 1 98 134 GLU A N 1
ATOM 1053 C CA . GLU A 1 134 ? 1.48 6.461 10.5 1 98 134 GLU A CA 1
ATOM 1054 C C . GLU A 1 134 ? 2.469 7.594 10.219 1 98 134 GLU A C 1
ATOM 1056 O O . GLU A 1 134 ? 3.658 7.469 10.516 1 98 134 GLU A O 1
ATOM 1061 N N . CYS A 1 135 ? 1.971 8.664 9.625 1 98.5 135 CYS A N 1
ATOM 1062 C CA . CYS A 1 135 ? 2.836 9.812 9.383 1 98.5 135 CYS A CA 1
ATOM 1063 C C . CYS A 1 135 ? 3.4 10.352 10.688 1 98.5 135 CYS A C 1
ATOM 1065 O O . CYS A 1 135 ? 4.59 10.664 10.773 1 98.5 135 CYS A O 1
ATOM 1067 N N . ASP A 1 136 ? 2.564 10.398 11.727 1 98.06 136 ASP A N 1
ATOM 1068 C CA . ASP A 1 136 ? 3.033 10.844 13.039 1 98.06 136 ASP A CA 1
ATOM 1069 C C . ASP A 1 136 ? 4.043 9.867 13.625 1 98.06 136 ASP A C 1
ATOM 1071 O O . ASP A 1 136 ? 5.082 10.273 14.148 1 98.06 136 ASP A O 1
ATOM 1075 N N . ARG A 1 137 ? 3.74 8.664 13.477 1 97.69 137 ARG A N 1
ATOM 1076 C CA . ARG A 1 137 ? 4.523 7.602 14.094 1 97.69 137 ARG A CA 1
ATOM 1077 C C . ARG A 1 137 ? 5.941 7.57 13.539 1 97.69 137 ARG A C 1
ATOM 1079 O O . ARG A 1 137 ? 6.902 7.371 14.289 1 97.69 137 ARG A O 1
ATOM 1086 N N . PHE A 1 138 ? 6.09 7.824 12.273 1 98.44 138 PHE A N 1
ATOM 1087 C CA . PHE A 1 138 ? 7.387 7.566 11.656 1 98.44 138 PHE A CA 1
ATOM 1088 C C . PHE A 1 138 ? 8.055 8.867 11.234 1 98.44 138 PHE A C 1
ATOM 1090 O O . PHE A 1 138 ? 9.195 8.859 10.766 1 98.44 138 PHE A O 1
ATOM 1097 N N . TYR A 1 139 ? 7.363 10.023 11.43 1 98.31 139 TYR A N 1
ATOM 1098 C CA . TYR A 1 139 ? 7.898 11.336 11.086 1 98.31 139 TYR A CA 1
ATOM 1099 C C . TYR A 1 139 ? 9.289 11.523 11.68 1 98.31 139 TYR A C 1
ATOM 1101 O O . TYR A 1 139 ? 10.227 11.891 10.961 1 98.31 139 TYR A O 1
ATOM 1109 N N . PRO A 1 140 ? 9.57 11.172 12.953 1 98.12 140 PRO A N 1
ATOM 1110 C CA . PRO A 1 140 ? 10.891 11.391 13.539 1 98.12 140 PRO A CA 1
ATOM 1111 C C . PRO A 1 140 ? 11.984 10.578 12.852 1 98.12 140 PRO A C 1
ATOM 1113 O O . PRO A 1 140 ? 13.125 11.047 12.727 1 98.12 140 PRO A O 1
ATOM 1116 N N . ALA A 1 141 ? 11.633 9.391 12.422 1 98.56 141 ALA A N 1
ATOM 1117 C CA . ALA A 1 141 ? 12.641 8.547 11.773 1 98.56 141 ALA A CA 1
ATOM 1118 C C . ALA A 1 141 ? 13.203 9.227 10.531 1 98.56 141 ALA A C 1
ATOM 1120 O O . ALA A 1 141 ? 14.414 9.219 10.305 1 98.56 141 ALA A O 1
ATOM 1121 N N . PHE A 1 142 ? 12.281 9.82 9.758 1 98.56 142 PHE A N 1
ATOM 1122 C CA . PHE A 1 142 ? 12.727 10.539 8.57 1 98.56 142 PHE A CA 1
ATOM 1123 C C . PHE A 1 142 ? 13.57 11.75 8.953 1 98.56 142 PHE A C 1
ATOM 1125 O O . PHE A 1 142 ? 14.578 12.039 8.312 1 98.56 142 PHE A O 1
ATOM 1132 N N . GLN A 1 143 ? 13.188 12.414 10.016 1 97.94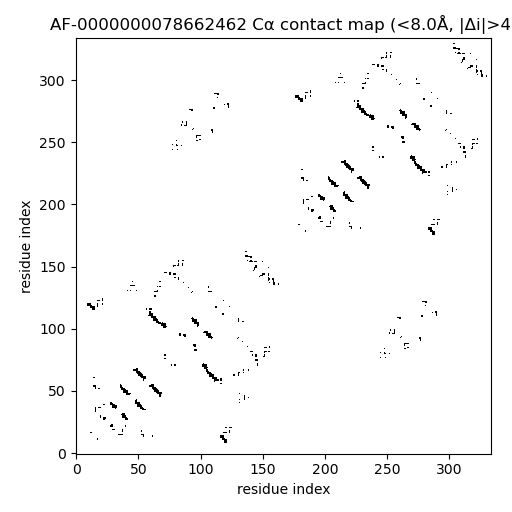 143 GLN A N 1
ATOM 1133 C CA . GLN A 1 143 ? 13.93 13.586 10.469 1 97.94 143 GLN A CA 1
ATOM 1134 C C . GLN A 1 143 ? 15.344 13.211 10.883 1 97.94 143 GLN A C 1
ATOM 1136 O O . GLN A 1 143 ? 16.297 13.93 10.578 1 97.94 143 GLN A O 1
ATOM 1141 N N . PHE A 1 144 ? 15.484 12.055 11.492 1 98 144 PHE A N 1
ATOM 1142 C CA . PHE A 1 144 ? 16.797 11.602 11.953 1 98 144 PHE A CA 1
ATOM 1143 C C . PHE A 1 144 ? 17.734 11.383 10.773 1 98 144 PHE A C 1
ATOM 1145 O O . PHE A 1 144 ? 18.938 11.609 10.891 1 98 144 PHE A O 1
ATOM 1152 N N . ILE A 1 145 ? 17.172 10.938 9.641 1 98.31 145 ILE A N 1
ATOM 1153 C CA . ILE A 1 145 ? 18 10.742 8.445 1 98.31 145 ILE A CA 1
ATOM 1154 C C . ILE A 1 145 ? 18.297 12.094 7.797 1 98.31 145 ILE A C 1
ATOM 1156 O O . ILE A 1 145 ? 19.438 12.367 7.426 1 98.31 145 ILE A O 1
ATOM 1160 N N . LEU A 1 146 ? 17.328 12.969 7.715 1 97.75 146 LEU A N 1
ATOM 1161 C CA . LEU A 1 146 ? 17.438 14.211 6.949 1 97.75 146 LEU A CA 1
ATOM 1162 C C . LEU A 1 146 ? 18.359 15.203 7.652 1 97.75 146 LEU A C 1
ATOM 1164 O O . LEU A 1 146 ? 19.125 15.906 7 1 97.75 146 LEU A O 1
ATOM 1168 N N . TRP A 1 147 ? 18.297 15.234 8.961 1 95.69 147 TRP A N 1
ATOM 1169 C CA . TRP A 1 147 ? 19.031 16.266 9.695 1 95.69 147 TRP A CA 1
ATOM 1170 C C . TRP A 1 147 ? 20.109 15.633 10.586 1 95.69 147 TRP A C 1
ATOM 1172 O O . TRP A 1 147 ? 20.812 16.328 11.312 1 95.69 147 TRP A O 1
ATOM 1182 N N . GLY A 1 148 ? 20.203 14.32 10.531 1 93.88 148 GLY A N 1
ATOM 1183 C CA . GLY A 1 148 ? 21.172 13.625 11.367 1 93.88 148 GLY A CA 1
ATOM 1184 C C . GLY A 1 148 ? 22.062 12.688 10.578 1 93.88 148 GLY A C 1
ATOM 1185 O O . GLY A 1 148 ? 22.188 12.812 9.359 1 93.88 148 GLY A O 1
ATOM 1186 N N . ASP A 1 149 ? 22.781 11.859 11.344 1 92.06 149 ASP A N 1
ATOM 1187 C CA . ASP A 1 149 ? 23.734 10.953 10.719 1 92.06 149 ASP A CA 1
ATOM 1188 C C . ASP A 1 149 ? 23.453 9.508 11.117 1 92.06 149 ASP A C 1
ATOM 1190 O O . ASP A 1 149 ? 24.344 8.656 11.047 1 92.06 149 ASP A O 1
ATOM 1194 N N . LYS A 1 150 ? 22.219 9.32 11.461 1 96.38 150 LYS A N 1
ATOM 1195 C CA . LYS A 1 150 ? 21.875 7.957 11.844 1 96.38 150 LYS A CA 1
ATOM 1196 C C . LYS A 1 150 ? 21.734 7.062 10.617 1 96.38 150 LYS A C 1
ATOM 1198 O O . LYS A 1 150 ? 21.312 7.523 9.547 1 96.38 150 LYS A O 1
ATOM 1203 N N . SER A 1 151 ? 22.094 5.809 10.883 1 98.12 151 SER A N 1
ATOM 1204 C CA . SER A 1 151 ? 21.734 4.812 9.875 1 98.12 151 SER A CA 1
ATOM 1205 C C . SER A 1 151 ? 20.234 4.598 9.828 1 98.12 151 SER A C 1
ATOM 1207 O O . SER A 1 151 ? 19.516 4.934 10.781 1 98.12 151 SER A O 1
ATOM 1209 N N . PRO A 1 152 ? 19.734 4.047 8.766 1 98.19 152 PRO A N 1
ATOM 1210 C CA . PRO A 1 152 ? 18.297 3.785 8.664 1 98.19 152 PRO A CA 1
ATOM 1211 C C . PRO A 1 152 ? 17.781 2.936 9.82 1 98.19 152 PRO A C 1
ATOM 1213 O O . PRO A 1 152 ? 16.75 3.271 10.422 1 98.19 152 PRO A O 1
ATOM 1216 N N . ALA A 1 153 ? 18.469 1.909 10.164 1 97.75 153 ALA A N 1
ATOM 1217 C CA . ALA A 1 153 ? 18.047 1.037 11.25 1 97.75 153 ALA A CA 1
ATOM 1218 C C . ALA A 1 153 ? 18.047 1.787 12.586 1 97.75 153 ALA A C 1
ATOM 1220 O O . ALA A 1 153 ? 17.125 1.636 13.383 1 97.75 153 ALA A O 1
ATOM 1221 N N . GLU A 1 154 ? 19.047 2.617 12.812 1 98.25 154 GLU A N 1
ATOM 1222 C CA . GLU A 1 154 ? 19.141 3.404 14.039 1 98.25 154 GLU A CA 1
ATOM 1223 C C . GLU A 1 154 ? 18.047 4.469 14.094 1 98.25 154 GLU A C 1
ATOM 1225 O O . GLU A 1 154 ? 17.469 4.723 15.156 1 98.25 154 GLU A O 1
ATOM 1230 N N . ALA A 1 155 ? 17.812 5.113 12.945 1 98.56 155 ALA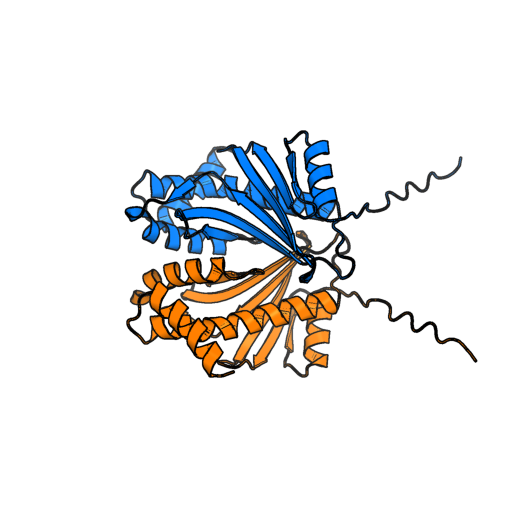 A N 1
ATOM 1231 C CA . ALA A 1 155 ? 16.766 6.133 12.875 1 98.56 155 ALA A CA 1
ATOM 1232 C C . ALA A 1 155 ? 15.406 5.551 13.234 1 98.56 155 ALA A C 1
ATOM 1234 O O . ALA A 1 155 ? 14.656 6.145 14.016 1 98.56 155 ALA A O 1
ATOM 1235 N N . LEU A 1 156 ? 15.07 4.359 12.711 1 98.25 156 LEU A N 1
ATOM 1236 C CA . LEU A 1 156 ? 13.797 3.701 13 1 98.25 156 LEU A CA 1
ATOM 1237 C C . LEU A 1 156 ? 13.703 3.324 14.469 1 98.25 156 LEU A C 1
ATOM 1239 O O . LEU A 1 156 ? 12.695 3.607 15.125 1 98.25 156 LEU A O 1
ATOM 1243 N N . ALA A 1 157 ? 14.75 2.736 15.008 1 97.62 157 ALA A N 1
ATOM 1244 C CA . ALA A 1 157 ? 14.758 2.32 16.406 1 97.62 157 ALA A CA 1
ATOM 1245 C C . ALA A 1 157 ? 14.562 3.514 17.344 1 97.62 157 ALA A C 1
ATOM 1247 O O . ALA A 1 157 ? 13.789 3.439 18.297 1 97.62 157 ALA A O 1
ATOM 1248 N N . SER A 1 158 ? 15.219 4.602 17.047 1 96.56 158 SER A N 1
ATOM 1249 C CA . SER A 1 158 ? 15.133 5.805 17.875 1 96.56 158 SER A CA 1
ATOM 1250 C C . SER A 1 158 ? 13.727 6.398 17.828 1 96.56 158 SER A C 1
ATOM 1252 O O . SER A 1 158 ? 13.211 6.844 18.859 1 96.56 158 SER A O 1
ATOM 1254 N N . ALA A 1 159 ? 13.117 6.434 16.672 1 96.12 159 ALA A N 1
ATOM 1255 C CA . ALA A 1 159 ? 11.781 6.996 16.516 1 96.12 159 ALA A CA 1
ATOM 1256 C C . ALA A 1 159 ? 10.758 6.211 17.328 1 96.12 159 ALA A C 1
ATOM 1258 O O . ALA A 1 159 ? 9.82 6.793 17.891 1 96.12 159 ALA A O 1
ATOM 1259 N N . LEU A 1 160 ? 10.922 4.895 17.391 1 93.25 160 LEU A N 1
ATOM 1260 C CA . LEU A 1 160 ? 9.961 4.035 18.062 1 93.25 160 LEU A CA 1
ATOM 1261 C C . LEU A 1 160 ? 10.133 4.102 19.578 1 93.25 160 LEU A C 1
ATOM 1263 O O . LEU A 1 160 ? 9.188 3.85 20.328 1 93.25 160 LEU A O 1
ATOM 1267 N N . VAL A 1 161 ? 11.328 4.418 20.094 1 85.88 161 VAL A N 1
ATOM 1268 C CA . VAL A 1 161 ? 11.609 4.598 21.516 1 85.88 161 VAL A CA 1
ATOM 1269 C C . VAL A 1 161 ? 11.07 5.949 21.984 1 85.88 161 VAL A C 1
ATOM 1271 O O . VAL A 1 161 ? 10.438 6.047 23.031 1 85.88 161 VAL A O 1
ATOM 1274 N N . ASP A 1 162 ? 11.344 6.965 21.25 1 74.94 162 ASP A N 1
ATOM 1275 C CA . ASP A 1 162 ? 10.938 8.32 21.594 1 74.94 162 ASP A CA 1
ATOM 1276 C C . ASP A 1 162 ? 9.414 8.43 21.703 1 74.94 162 ASP A C 1
ATOM 1278 O O . ASP A 1 162 ? 8.898 9.133 22.562 1 74.94 162 ASP A O 1
ATOM 1282 N N . ALA A 1 163 ? 8.727 7.805 20.875 1 66.06 163 ALA A N 1
ATOM 1283 C CA . ALA A 1 163 ? 7.266 7.805 20.938 1 66.06 163 ALA A CA 1
ATOM 1284 C C . ALA A 1 163 ? 6.781 7.195 22.25 1 66.06 163 ALA A C 1
ATOM 1286 O O . ALA A 1 163 ? 5.773 7.637 22.812 1 66.06 163 ALA A O 1
ATOM 1287 N N . ALA A 1 164 ? 7.523 6.219 22.688 1 56.59 164 ALA A N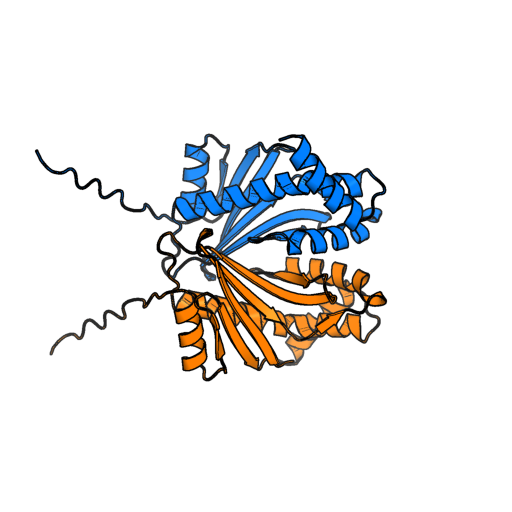 1
ATOM 1288 C CA . ALA A 1 164 ? 7.195 5.598 23.969 1 56.59 164 ALA A CA 1
ATOM 1289 C C . ALA A 1 164 ? 7.453 6.555 25.125 1 56.59 164 ALA A C 1
ATOM 1291 O O . ALA A 1 164 ? 6.734 6.531 26.125 1 56.59 164 ALA 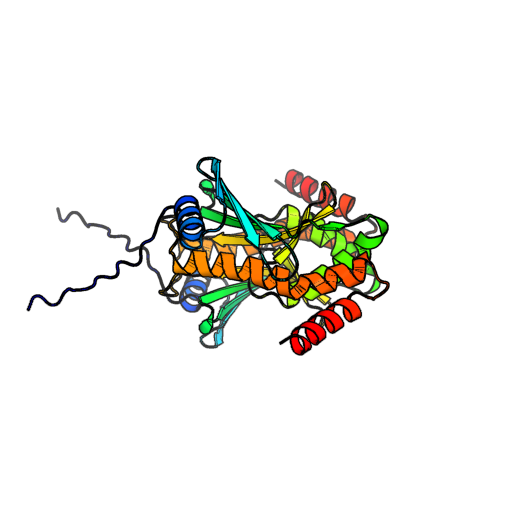A O 1
ATOM 1292 N N . GLY A 1 165 ? 8.461 7.332 25.031 1 46.94 165 GLY A N 1
ATOM 1293 C CA . GLY A 1 165 ? 8.805 8.258 26.109 1 46.94 165 GLY A CA 1
ATOM 1294 C C . GLY A 1 165 ? 7.859 9.438 26.203 1 46.94 165 GLY A C 1
ATOM 1295 O O . GLY A 1 165 ? 7.812 10.125 27.219 1 46.94 165 GLY A O 1
ATOM 1296 N N . GLU A 1 166 ? 7.414 9.859 25.078 1 47.41 166 GLU A N 1
ATOM 1297 C CA . GLU A 1 166 ? 6.523 11.016 25.109 1 47.41 166 GLU A CA 1
ATOM 1298 C C . GLU A 1 166 ? 5.121 10.617 25.562 1 47.41 166 GLU A C 1
ATOM 1300 O O . GLU A 1 166 ? 4.305 11.477 25.906 1 47.41 166 GLU A O 1
ATOM 1305 N N . ALA A 1 167 ? 4.852 9.367 25.422 1 44.31 167 ALA A N 1
ATOM 1306 C CA . ALA A 1 167 ? 3.578 8.977 26.016 1 44.31 167 ALA A CA 1
ATOM 1307 C C . ALA A 1 167 ? 3.689 8.875 27.531 1 44.31 167 ALA A C 1
ATOM 1309 O O . ALA A 1 167 ? 4.73 8.477 28.062 1 44.31 167 ALA A O 1
ATOM 1310 N N . MET B 1 1 ? -44.875 -18.203 -17.5 1 26.83 1 MET B N 1
ATOM 1311 C CA . MET B 1 1 ? -43.438 -18.078 -17.734 1 26.83 1 MET B CA 1
ATOM 1312 C C . MET B 1 1 ? -42.75 -17.375 -16.562 1 26.83 1 MET B C 1
ATOM 1314 O O . MET B 1 1 ? -43.062 -16.234 -16.234 1 26.83 1 MET B O 1
ATOM 1318 N N . ARG B 1 2 ? -42.344 -18.078 -15.5 1 34 2 ARG B N 1
ATOM 1319 C CA . ARG B 1 2 ? -41.781 -17.625 -14.234 1 34 2 ARG B CA 1
ATOM 1320 C C . ARG B 1 2 ? -40.5 -16.781 -14.469 1 34 2 ARG B C 1
ATOM 1322 O O . ARG B 1 2 ? -39.562 -17.25 -15.102 1 34 2 ARG B O 1
ATOM 1329 N N . THR B 1 3 ? -40.594 -15.5 -14.711 1 33.06 3 THR B N 1
ATOM 1330 C CA . THR B 1 3 ? -39.5 -14.539 -14.766 1 33.06 3 THR B CA 1
ATOM 1331 C C . THR B 1 3 ? -38.5 -14.828 -13.672 1 33.06 3 THR B C 1
ATOM 1333 O O . THR B 1 3 ? -38.812 -14.812 -12.484 1 33.06 3 THR B O 1
ATOM 1336 N N . GLY B 1 4 ? -37.688 -15.891 -13.891 1 32.72 4 GLY B N 1
ATOM 1337 C CA . GLY B 1 4 ? -36.562 -16.188 -13.016 1 32.72 4 GLY B CA 1
ATOM 1338 C C . GLY B 1 4 ? -35.781 -14.938 -12.609 1 32.72 4 GLY B C 1
ATOM 1339 O O . GLY B 1 4 ? -35.156 -14.289 -13.445 1 32.72 4 GLY B O 1
ATOM 1340 N N . HIS B 1 5 ? -36.375 -14.016 -11.781 1 36.44 5 HIS B N 1
ATOM 1341 C CA . HIS B 1 5 ? -35.562 -13.031 -11.062 1 36.44 5 HIS B CA 1
ATOM 1342 C C . HIS B 1 5 ? -34.188 -13.578 -10.734 1 36.44 5 HIS B C 1
ATOM 1344 O O . HIS B 1 5 ? -34.062 -14.43 -9.852 1 36.44 5 HIS B O 1
ATOM 1350 N N . ASP B 1 6 ? -33.375 -13.93 -11.68 1 34.59 6 ASP B N 1
ATOM 1351 C CA . ASP B 1 6 ? -31.953 -14.211 -11.5 1 34.59 6 ASP B CA 1
ATOM 1352 C C . ASP B 1 6 ? -31.312 -13.203 -10.539 1 34.59 6 ASP B C 1
ATOM 1354 O O . ASP B 1 6 ? -30.938 -12.102 -10.945 1 34.59 6 ASP B O 1
ATOM 1358 N N . ASP B 1 7 ? -31.859 -12.82 -9.375 1 37.56 7 ASP B N 1
ATOM 1359 C CA . ASP B 1 7 ? -31.203 -12.234 -8.211 1 37.56 7 ASP B CA 1
ATOM 1360 C C . ASP B 1 7 ? -29.75 -12.688 -8.133 1 37.56 7 ASP B C 1
ATOM 1362 O O . ASP B 1 7 ? -29.453 -13.742 -7.562 1 37.56 7 ASP B O 1
ATOM 1366 N N . ASN B 1 8 ? -29 -12.742 -9.125 1 39.78 8 ASN B N 1
ATOM 1367 C CA . ASN B 1 8 ? -27.547 -12.906 -9.023 1 39.78 8 ASN B CA 1
ATOM 1368 C C . ASN B 1 8 ? -27 -12.25 -7.758 1 39.78 8 ASN B C 1
ATOM 1370 O O . ASN B 1 8 ? -26.797 -11.039 -7.723 1 39.78 8 ASN B O 1
ATOM 1374 N N . GLU B 1 9 ? -27.531 -12.336 -6.535 1 45.44 9 GLU B N 1
ATOM 1375 C CA . GLU B 1 9 ? -27.141 -12.023 -5.164 1 45.44 9 GLU B CA 1
ATOM 1376 C C . GLU B 1 9 ? -25.625 -11.906 -5.035 1 45.44 9 GLU B C 1
ATOM 1378 O O . GLU B 1 9 ? -24.891 -12.828 -5.395 1 45.44 9 GLU B O 1
ATOM 1383 N N . ARG B 1 10 ? -25.109 -10.781 -5.316 1 54.09 10 ARG B N 1
ATOM 1384 C CA . ARG B 1 10 ? -23.703 -10.438 -5.078 1 54.09 10 ARG B CA 1
ATOM 1385 C C . ARG B 1 10 ? -23.156 -11.188 -3.869 1 54.09 10 ARG B C 1
ATOM 1387 O O . ARG B 1 10 ? -23.562 -10.93 -2.734 1 54.09 10 ARG B O 1
ATOM 1394 N N . GLU B 1 11 ? -22.641 -12.492 -4.016 1 80.81 11 GLU B N 1
ATOM 1395 C CA . GLU B 1 11 ? -22.219 -13.445 -2.984 1 80.81 11 GLU B CA 1
ATOM 1396 C C . GLU B 1 11 ? -20.984 -12.953 -2.242 1 80.81 11 GLU B C 1
ATOM 1398 O O . GLU B 1 11 ? -19.922 -12.789 -2.84 1 80.81 11 GLU B O 1
ATOM 1403 N N . GLU B 1 12 ? -21.266 -12.219 -1.226 1 92.12 12 GLU B N 1
ATOM 1404 C CA . GLU B 1 12 ? -20.203 -11.914 -0.276 1 92.12 12 GLU B CA 1
ATOM 1405 C C . GLU B 1 12 ? -20 -13.055 0.715 1 92.12 12 GLU B C 1
ATOM 1407 O O . GLU B 1 12 ? -20.938 -13.828 0.967 1 92.12 12 GLU B O 1
ATOM 1412 N N . ALA B 1 13 ? -18.797 -13.203 1.078 1 96.56 13 ALA B N 1
ATOM 1413 C CA . ALA B 1 13 ? -18.438 -14.234 2.049 1 96.56 13 ALA B CA 1
ATOM 1414 C C . ALA B 1 13 ? -17.281 -13.781 2.932 1 96.56 13 ALA B C 1
ATOM 1416 O O . ALA B 1 13 ? -16.734 -12.695 2.734 1 96.56 13 ALA B O 1
ATOM 1417 N N . ALA B 1 14 ? -17.047 -14.609 3.984 1 97.44 14 ALA B N 1
ATOM 1418 C CA . ALA B 1 14 ? -15.844 -14.367 4.773 1 97.44 14 ALA B CA 1
ATOM 1419 C C . ALA B 1 14 ? -14.602 -14.305 3.883 1 97.44 14 ALA B C 1
ATOM 1421 O O . ALA B 1 14 ? -14.484 -15.07 2.924 1 97.44 14 ALA B O 1
ATOM 1422 N N . PRO B 1 15 ? -13.703 -13.352 4.18 1 98 15 PRO B N 1
ATOM 1423 C CA . PRO B 1 15 ? -12.656 -13.016 3.217 1 98 15 PRO B CA 1
ATOM 1424 C C . PRO B 1 15 ? -11.812 -14.219 2.812 1 98 15 PRO B C 1
ATOM 1426 O O . PRO B 1 15 ? -11.602 -14.461 1.62 1 98 15 PRO B O 1
ATOM 1429 N N . VAL B 1 16 ? -11.383 -14.992 3.756 1 98.56 16 VAL B N 1
ATOM 1430 C CA . VAL B 1 16 ? -10.508 -16.125 3.469 1 98.56 16 VAL B CA 1
ATOM 1431 C C . VAL B 1 16 ? -11.281 -17.203 2.711 1 98.56 16 VAL B C 1
ATOM 1433 O O . VAL B 1 16 ? -10.75 -17.812 1.775 1 98.56 16 VAL B O 1
ATOM 1436 N N . ASP B 1 17 ? -12.539 -17.406 3.059 1 98.44 17 ASP B N 1
ATOM 1437 C CA . ASP B 1 17 ? -13.398 -18.359 2.355 1 98.44 17 ASP B CA 1
ATOM 1438 C C . ASP B 1 17 ? -13.602 -17.938 0.9 1 98.44 17 ASP B C 1
ATOM 1440 O O . ASP B 1 17 ? -13.594 -18.781 0.002 1 98.44 17 ASP B O 1
ATOM 1444 N N . MET B 1 18 ? -13.812 -16.656 0.753 1 98.38 18 MET B N 1
ATOM 1445 C CA . MET B 1 18 ? -14.023 -16.141 -0.599 1 98.38 18 MET B CA 1
ATOM 1446 C C . MET B 1 18 ? -12.789 -16.344 -1.462 1 98.38 18 MET B C 1
ATOM 1448 O O . MET B 1 18 ? -12.891 -16.75 -2.623 1 98.38 18 MET B O 1
ATOM 1452 N N . ILE B 1 19 ? -11.602 -16.094 -0.908 1 98.69 19 ILE B N 1
ATOM 1453 C CA . ILE B 1 19 ? -10.352 -16.281 -1.644 1 98.69 19 ILE B CA 1
ATOM 1454 C C . ILE B 1 19 ? -10.188 -17.75 -2.008 1 98.69 19 ILE B C 1
ATOM 1456 O O . ILE B 1 19 ? -9.852 -18.094 -3.148 1 98.69 19 ILE B O 1
ATOM 1460 N N . ALA B 1 20 ? -10.469 -18.625 -1.083 1 98.69 20 ALA B N 1
ATOM 1461 C CA . ALA B 1 20 ? -10.359 -20.062 -1.332 1 98.69 20 ALA B CA 1
ATOM 1462 C C . ALA B 1 20 ? -11.32 -20.5 -2.438 1 98.69 20 ALA B C 1
ATOM 1464 O O . ALA B 1 20 ? -10.953 -21.281 -3.312 1 98.69 20 ALA B O 1
ATOM 1465 N N . SER B 1 21 ? -12.5 -19.984 -2.35 1 98.06 21 SER B N 1
ATOM 1466 C CA . SER B 1 21 ? -13.492 -20.297 -3.367 1 98.06 21 SER B CA 1
ATOM 1467 C C . SER B 1 21 ? -13.031 -19.859 -4.75 1 98.06 21 SER B C 1
ATOM 1469 O O . SER B 1 21 ? -13.219 -20.578 -5.734 1 98.06 21 SER B O 1
ATOM 1471 N N . LEU B 1 22 ? -12.461 -18.641 -4.832 1 98.38 22 LEU B N 1
ATOM 1472 C CA . LEU B 1 22 ? -11.93 -18.141 -6.09 1 98.38 22 LEU B CA 1
ATOM 1473 C C . LEU B 1 22 ? -10.836 -19.047 -6.633 1 98.38 22 LEU B C 1
ATOM 1475 O O . LEU B 1 22 ? -10.836 -19.391 -7.82 1 98.38 22 LEU B O 1
ATOM 1479 N N . PHE B 1 23 ? -9.891 -19.484 -5.797 1 98.69 23 PHE B N 1
ATOM 1480 C CA . PHE B 1 23 ? -8.805 -20.359 -6.207 1 98.69 23 PHE B CA 1
ATOM 1481 C C . PHE B 1 23 ? -9.352 -21.688 -6.738 1 98.69 23 PHE B C 1
ATOM 1483 O O . PHE B 1 23 ? -8.914 -22.172 -7.781 1 98.69 23 PHE B O 1
ATOM 1490 N N . GLU B 1 24 ? -10.305 -22.172 -6.02 1 98 24 GLU B N 1
ATOM 1491 C CA . GLU B 1 24 ? -10.93 -23.422 -6.445 1 98 24 GLU B CA 1
ATOM 1492 C C . GLU B 1 24 ? -11.586 -23.281 -7.812 1 98 24 GLU B C 1
ATOM 1494 O O . GLU B 1 24 ? -11.398 -24.125 -8.695 1 98 24 GLU B O 1
ATOM 1499 N N . ALA B 1 25 ? -12.312 -22.234 -7.953 1 97.5 25 ALA B N 1
ATOM 1500 C CA . ALA B 1 25 ? -13.016 -21.984 -9.211 1 97.5 25 ALA B CA 1
ATOM 1501 C C . ALA B 1 25 ? -12.031 -21.844 -10.375 1 97.5 25 ALA B C 1
ATOM 1503 O O . ALA B 1 25 ? -12.359 -22.203 -11.508 1 97.5 25 ALA B O 1
ATOM 1504 N N . ARG B 1 26 ? -10.797 -21.375 -10.102 1 97.75 26 ARG B N 1
ATOM 1505 C CA . ARG B 1 26 ? -9.789 -21.125 -11.133 1 97.75 26 ARG B CA 1
ATOM 1506 C C . ARG B 1 26 ? -8.859 -22.328 -11.281 1 97.75 26 ARG B C 1
ATOM 1508 O O . ARG B 1 26 ? -8 -22.359 -12.164 1 97.75 26 ARG B O 1
ATOM 1515 N N . GLY B 1 27 ? -9.023 -23.297 -10.43 1 97.88 27 GLY B N 1
ATOM 1516 C CA . GLY B 1 27 ? -8.188 -24.484 -10.461 1 97.88 27 GLY B CA 1
ATOM 1517 C C . GLY B 1 27 ? -6.785 -24.25 -9.938 1 97.88 27 GLY B C 1
ATOM 1518 O O . GLY B 1 27 ? -5.84 -24.938 -10.328 1 97.88 27 GLY B O 1
ATOM 1519 N N . TRP B 1 28 ? -6.598 -23.141 -9.156 1 98.5 28 TRP B N 1
ATOM 1520 C CA . TRP B 1 28 ? -5.305 -22.875 -8.539 1 98.5 28 TRP B CA 1
ATOM 1521 C C . TRP B 1 28 ? -5.152 -23.641 -7.23 1 98.5 28 TRP B C 1
ATOM 1523 O O . TRP B 1 28 ? -6.059 -23.641 -6.395 1 98.5 28 TRP B O 1
ATOM 1533 N N . PRO B 1 29 ? -4.027 -24.344 -7.055 1 98.25 29 PRO B N 1
ATOM 1534 C CA . PRO B 1 29 ? -3.814 -24.984 -5.758 1 98.25 29 PRO B CA 1
ATOM 1535 C C . PRO B 1 29 ? -3.898 -24 -4.59 1 98.25 29 PRO B C 1
ATOM 1537 O O . PRO B 1 29 ? -3.439 -22.859 -4.699 1 98.25 29 PRO B O 1
ATOM 1540 N N . CYS B 1 30 ? -4.551 -24.438 -3.541 1 98.12 30 CYS B N 1
ATOM 1541 C CA . CYS B 1 30 ? -4.75 -23.578 -2.373 1 98.12 30 CYS B CA 1
ATOM 1542 C C . CYS B 1 30 ? -4.973 -24.422 -1.119 1 98.12 30 CYS B C 1
ATOM 1544 O O . CYS B 1 30 ? -5.566 -25.5 -1.184 1 98.12 30 CYS B O 1
ATOM 1546 N N . GLU B 1 31 ? -4.512 -24 0.028 1 98.38 31 GLU B N 1
ATOM 1547 C CA . GLU B 1 31 ? -4.719 -24.688 1.301 1 98.38 31 GLU B CA 1
ATOM 1548 C C . GLU B 1 31 ? -4.926 -23.688 2.438 1 98.38 31 GLU B C 1
ATOM 1550 O O . GLU B 1 31 ? -4.285 -22.625 2.467 1 98.38 31 GLU B O 1
ATOM 1555 N N . PHE B 1 32 ? -5.758 -24.047 3.338 1 98.38 32 PHE B N 1
ATOM 1556 C CA . PHE B 1 32 ? -5.934 -23.281 4.562 1 98.38 32 PHE B CA 1
ATOM 1557 C C . PHE B 1 32 ? -4.789 -23.547 5.535 1 98.38 32 PHE B C 1
ATOM 1559 O O . PHE B 1 32 ? -4.496 -24.703 5.859 1 98.38 32 PHE B O 1
ATOM 1566 N N . VAL B 1 33 ? -4.141 -22.484 5.898 1 98.25 33 VAL B N 1
ATOM 1567 C CA . VAL B 1 33 ? -3.131 -22.578 6.945 1 98.25 33 VAL B CA 1
ATOM 1568 C C . VAL B 1 33 ? -3.799 -22.5 8.32 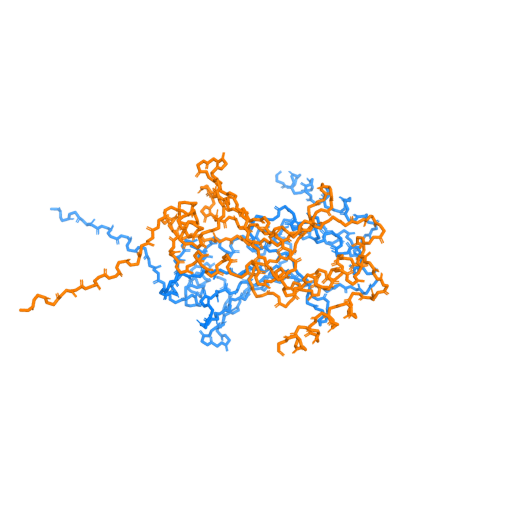1 98.25 33 VAL B C 1
ATOM 1570 O O . VAL B 1 33 ? -3.371 -23.156 9.266 1 98.25 33 VAL B O 1
ATOM 1573 N N . SER B 1 34 ? -4.816 -21.641 8.43 1 98.19 34 SER B N 1
ATOM 1574 C CA . SER B 1 34 ? -5.695 -21.438 9.578 1 98.19 34 SER B CA 1
ATOM 1575 C C . SER B 1 34 ? -7.051 -20.891 9.148 1 98.19 34 SER B C 1
ATOM 1577 O O . SER B 1 34 ? -7.32 -20.75 7.949 1 98.19 34 SER B O 1
ATOM 1579 N N . ASP B 1 35 ? -7.84 -20.609 10.094 1 97 35 ASP B N 1
ATOM 1580 C CA . ASP B 1 35 ? -9.141 -20.016 9.797 1 97 35 ASP B CA 1
ATOM 1581 C C . ASP B 1 35 ? -8.977 -18.609 9.203 1 97 35 ASP B C 1
ATOM 1583 O O . ASP B 1 35 ? -9.875 -18.109 8.516 1 97 35 ASP B O 1
ATOM 1587 N N . ASP B 1 36 ? -7.797 -18.047 9.43 1 98.12 36 ASP B N 1
ATOM 1588 C CA . ASP B 1 36 ? -7.613 -16.656 9.047 1 98.12 36 ASP B CA 1
ATOM 1589 C C . ASP B 1 36 ? -6.562 -16.531 7.945 1 98.12 36 ASP B C 1
ATOM 1591 O O . ASP B 1 36 ? -6.156 -15.414 7.594 1 98.12 36 ASP B O 1
ATOM 1595 N N . GLU B 1 37 ? -6.16 -17.641 7.414 1 98.69 37 GLU B N 1
ATOM 1596 C CA . GLU B 1 37 ? -5.102 -17.562 6.41 1 98.69 37 GLU B CA 1
ATOM 1597 C C . GLU B 1 37 ? -5.215 -18.688 5.391 1 98.69 37 GLU B C 1
ATOM 1599 O O . GLU B 1 37 ? -5.398 -19.859 5.766 1 98.69 37 GLU B O 1
ATOM 1604 N N . VAL B 1 38 ? -5.148 -18.359 4.148 1 98.75 38 VAL B N 1
ATOM 1605 C CA . VAL B 1 38 ? -5.051 -19.312 3.047 1 98.75 38 VAL B CA 1
ATOM 1606 C C . VAL B 1 38 ? -3.814 -19 2.205 1 98.75 38 VAL B C 1
ATOM 1608 O O . VAL B 1 38 ? -3.404 -17.844 2.096 1 98.75 38 VAL B O 1
ATOM 1611 N N . THR B 1 39 ? -3.174 -20 1.703 1 98.75 39 THR B N 1
ATOM 1612 C CA . THR B 1 39 ? -2.037 -19.859 0.8 1 98.75 39 THR B CA 1
ATOM 1613 C C . THR B 1 39 ? -2.266 -20.656 -0.483 1 98.75 39 THR B C 1
ATOM 1615 O O . THR B 1 39 ? -2.912 -21.703 -0.463 1 98.75 39 THR B O 1
ATOM 1618 N N . GLY B 1 40 ? -1.831 -20.125 -1.557 1 98.56 40 GLY B N 1
ATOM 1619 C CA . GLY B 1 40 ? -1.939 -20.766 -2.855 1 98.56 40 GLY B CA 1
ATOM 1620 C C . GLY B 1 40 ? -0.833 -20.359 -3.812 1 98.56 40 GLY B C 1
ATOM 1621 O O . GLY B 1 40 ? 0.087 -19.641 -3.438 1 98.56 40 GLY B O 1
ATOM 1622 N N . GLU B 1 41 ? -0.987 -20.953 -4.996 1 98.75 41 GLU B N 1
ATOM 1623 C CA . GLU B 1 41 ? -0.002 -20.656 -6.035 1 98.75 41 GLU B CA 1
ATOM 1624 C C . GLU B 1 41 ? -0.68 -20.328 -7.363 1 98.75 41 GLU B C 1
ATOM 1626 O O . GLU B 1 41 ? -1.692 -20.938 -7.719 1 98.75 41 GLU B O 1
ATOM 1631 N N . ILE B 1 42 ? -0.123 -19.406 -8.008 1 98.81 42 ILE B N 1
ATOM 1632 C CA . ILE B 1 42 ? -0.613 -19.016 -9.32 1 98.81 42 ILE B CA 1
ATOM 1633 C C . ILE B 1 42 ? 0.553 -18.938 -10.305 1 98.81 42 ILE B C 1
ATOM 1635 O O . ILE B 1 42 ? 1.541 -18.234 -10.047 1 98.81 42 ILE B O 1
ATOM 1639 N N . GLN B 1 43 ? 0.416 -19.641 -11.383 1 98.5 43 GLN B N 1
ATOM 1640 C CA . GLN B 1 43 ? 1.432 -19.562 -12.43 1 98.5 43 GLN B CA 1
ATOM 1641 C C . GLN B 1 43 ? 1.326 -18.266 -13.219 1 98.5 43 GLN B C 1
ATOM 1643 O O . GLN B 1 43 ? 0.317 -18.016 -13.883 1 98.5 43 GLN B O 1
ATOM 1648 N N . GLY B 1 44 ? 2.328 -17.469 -13.109 1 97.94 44 GLY B N 1
ATOM 1649 C CA . GLY B 1 44 ? 2.408 -16.266 -13.914 1 97.94 44 GLY B CA 1
ATOM 1650 C C . GLY B 1 44 ? 3.244 -16.438 -15.172 1 97.94 44 GLY B C 1
ATOM 1651 O O . GLY B 1 44 ? 3.482 -17.562 -15.609 1 97.94 44 GLY B O 1
ATOM 1652 N N . SER B 1 45 ? 3.562 -15.281 -15.789 1 97.25 45 SER B N 1
ATOM 1653 C CA . SER B 1 45 ? 4.348 -15.305 -17.016 1 97.25 45 SER B CA 1
ATOM 1654 C C . SER B 1 45 ? 5.809 -15.648 -16.734 1 97.25 45 SER B C 1
ATOM 1656 O O . SER B 1 45 ? 6.473 -16.266 -17.562 1 97.25 45 SER B O 1
ATOM 1658 N N . TRP B 1 46 ? 6.277 -15.25 -15.516 1 97 46 TRP B N 1
ATOM 1659 C CA . TRP B 1 46 ? 7.711 -15.344 -15.25 1 97 46 TRP B CA 1
ATOM 1660 C C . TRP B 1 46 ? 8 -16.375 -14.172 1 97 46 TRP B C 1
ATOM 1662 O O . TRP B 1 46 ? 9.078 -16.984 -14.156 1 97 46 TRP B O 1
ATOM 1672 N N . ALA B 1 47 ? 7.07 -16.516 -13.32 1 97.31 47 ALA B N 1
ATOM 1673 C CA . ALA B 1 47 ? 7.309 -17.391 -12.172 1 97.31 47 ALA B CA 1
ATOM 1674 C C . ALA B 1 47 ? 5.996 -17.984 -11.656 1 97.31 47 ALA B C 1
ATOM 1676 O O . ALA B 1 47 ? 4.914 -17.562 -12.062 1 97.31 47 ALA B O 1
ATOM 1677 N N . ASN B 1 48 ? 6.129 -19 -10.828 1 98.31 48 ASN B N 1
ATOM 1678 C CA . ASN B 1 48 ? 5.023 -19.453 -9.984 1 98.31 48 ASN B CA 1
ATOM 1679 C C . ASN B 1 48 ? 4.945 -18.641 -8.688 1 98.31 48 ASN B C 1
ATOM 1681 O O . ASN B 1 48 ? 5.832 -18.734 -7.84 1 98.31 48 ASN B O 1
ATOM 1685 N N . TYR B 1 49 ? 3.906 -17.891 -8.609 1 98.81 49 TYR B N 1
ATOM 1686 C CA . TYR B 1 49 ? 3.793 -16.984 -7.477 1 98.81 49 TYR B CA 1
ATOM 1687 C C . TYR B 1 49 ? 3.082 -17.641 -6.305 1 98.81 49 TYR B C 1
ATOM 1689 O O . TYR B 1 49 ? 1.987 -18.188 -6.461 1 98.81 49 TYR B O 1
ATOM 1697 N N . GLN B 1 50 ? 3.719 -17.641 -5.168 1 98.81 50 GLN B N 1
ATOM 1698 C CA . GLN B 1 50 ? 2.984 -17.953 -3.943 1 98.81 50 GLN B CA 1
ATOM 1699 C C . GLN B 1 50 ? 2.088 -16.781 -3.533 1 98.81 50 GLN B C 1
ATOM 1701 O O . GLN B 1 50 ? 2.537 -15.641 -3.482 1 98.81 50 GLN B O 1
ATOM 1706 N N . VAL B 1 51 ? 0.815 -17.062 -3.297 1 98.88 51 VAL B N 1
ATOM 1707 C CA . VAL B 1 51 ? -0.137 -16.047 -2.865 1 98.88 51 VAL B CA 1
ATOM 1708 C C . VAL B 1 51 ? -0.68 -16.391 -1.481 1 98.88 51 VAL B C 1
ATOM 1710 O O . VAL B 1 51 ? -1.043 -17.547 -1.226 1 98.88 51 VAL B O 1
ATOM 1713 N N . ARG B 1 52 ? -0.697 -15.43 -0.582 1 98.81 52 ARG B N 1
ATOM 1714 C CA . ARG B 1 52 ? -1.267 -15.594 0.752 1 98.81 52 ARG B CA 1
ATOM 1715 C C . ARG B 1 52 ? -2.334 -14.539 1.025 1 98.81 52 ARG B C 1
ATOM 1717 O O . ARG B 1 52 ? -2.174 -13.375 0.652 1 98.81 52 ARG B O 1
ATOM 1724 N N . ALA B 1 53 ? -3.338 -14.961 1.594 1 98.88 53 ALA B N 1
ATOM 1725 C CA . ALA B 1 53 ? -4.375 -14.07 2.098 1 98.88 53 ALA B CA 1
ATOM 1726 C C . ALA B 1 53 ? -4.574 -14.25 3.6 1 98.88 53 ALA B C 1
ATOM 1728 O O . ALA B 1 53 ? -4.844 -15.352 4.07 1 98.88 53 ALA B O 1
ATOM 1729 N N . ILE B 1 54 ? -4.43 -13.211 4.355 1 98.44 54 ILE B N 1
ATOM 1730 C CA . ILE B 1 54 ? -4.484 -13.25 5.812 1 98.44 54 ILE B CA 1
ATOM 1731 C C . ILE B 1 54 ? -5.547 -12.273 6.316 1 98.44 54 ILE B C 1
ATOM 1733 O O . ILE B 1 54 ? -5.457 -11.07 6.066 1 98.44 54 ILE B O 1
ATOM 1737 N N . TRP B 1 55 ? -6.5 -12.812 7.027 1 98.44 55 TRP B N 1
ATOM 1738 C CA . TRP B 1 55 ? -7.562 -11.984 7.59 1 98.44 55 TRP B CA 1
ATOM 1739 C C . TRP B 1 55 ? -7.211 -11.531 9 1 98.44 55 TRP B C 1
ATOM 1741 O O . TRP B 1 55 ? -6.895 -12.359 9.867 1 98.44 55 TRP B O 1
ATOM 1751 N N . ARG B 1 56 ? -7.195 -10.227 9.164 1 95.56 56 ARG B N 1
ATOM 1752 C CA . ARG B 1 56 ? -7.043 -9.633 10.484 1 95.56 56 ARG B CA 1
ATOM 1753 C C . ARG B 1 56 ? -8.375 -9.125 11.016 1 95.56 56 ARG B C 1
ATOM 1755 O O . ARG B 1 56 ? -8.797 -8.016 10.695 1 95.56 56 ARG B O 1
ATOM 1762 N N . THR B 1 57 ? -8.922 -9.852 11.906 1 93.81 57 THR B N 1
ATOM 1763 C CA . THR B 1 57 ? -10.281 -9.625 12.383 1 93.81 57 THR B CA 1
ATOM 1764 C C . THR B 1 57 ? -10.391 -8.281 13.094 1 93.81 57 THR B C 1
ATOM 1766 O O . THR B 1 57 ? -11.312 -7.504 12.836 1 93.81 57 THR B O 1
ATOM 1769 N N . GLU B 1 58 ? -9.438 -7.969 13.93 1 90 58 GLU B N 1
ATOM 1770 C CA . GLU B 1 58 ? -9.5 -6.773 14.758 1 90 58 GLU B CA 1
ATOM 1771 C C . GLU B 1 58 ? -9.445 -5.508 13.906 1 90 58 GLU B C 1
ATOM 1773 O O . GLU B 1 58 ? -10.078 -4.5 14.234 1 90 58 GLU B O 1
ATOM 1778 N N . ASP B 1 59 ? -8.836 -5.594 12.758 1 88.75 59 ASP B N 1
ATOM 1779 C CA . ASP B 1 59 ? -8.625 -4.418 11.914 1 88.75 59 ASP B CA 1
ATOM 1780 C C . ASP B 1 59 ? -9.617 -4.398 10.75 1 88.75 59 ASP B C 1
ATOM 1782 O O . ASP B 1 59 ? -9.75 -3.385 10.062 1 88.75 59 ASP B O 1
ATOM 1786 N N . HIS B 1 60 ? -10.297 -5.48 10.523 1 93.69 60 HIS B N 1
ATOM 1787 C CA . HIS B 1 60 ? -11.133 -5.68 9.352 1 93.69 60 HIS B CA 1
ATOM 1788 C C . HIS B 1 60 ? -10.328 -5.496 8.062 1 93.69 60 HIS B C 1
ATOM 1790 O O . HIS B 1 60 ? -10.781 -4.816 7.141 1 93.69 60 HIS B O 1
ATOM 1796 N N . VAL B 1 61 ? -9.133 -6.051 8.039 1 97.06 61 VAL B N 1
ATOM 1797 C CA . VAL B 1 61 ? -8.242 -5.906 6.895 1 97.06 61 VAL B CA 1
ATOM 1798 C C . VAL B 1 61 ? -7.836 -7.285 6.379 1 97.06 61 VAL B C 1
ATOM 1800 O O . VAL B 1 61 ? -7.438 -8.156 7.156 1 97.06 61 VAL B O 1
ATOM 1803 N N . LEU B 1 62 ? -8.039 -7.531 5.125 1 98.19 62 LEU B N 1
ATOM 1804 C CA . LEU B 1 62 ? -7.5 -8.703 4.438 1 98.19 62 LEU B CA 1
ATOM 1805 C C . LEU B 1 62 ? -6.172 -8.375 3.762 1 98.19 62 LEU B C 1
ATOM 1807 O O . LEU B 1 62 ? -6.133 -7.59 2.812 1 98.19 62 LEU B O 1
ATOM 1811 N N . GLN B 1 63 ? -5.086 -8.977 4.281 1 98.19 63 GLN B N 1
ATOM 1812 C CA . GLN B 1 63 ? -3.773 -8.789 3.672 1 98.19 63 GLN B CA 1
ATOM 1813 C C . GLN B 1 63 ? -3.553 -9.781 2.533 1 98.19 63 GLN B C 1
ATOM 1815 O O . GLN B 1 63 ? -3.75 -10.984 2.707 1 98.19 63 GLN B O 1
ATOM 1820 N N . ILE B 1 64 ? -3.219 -9.289 1.377 1 98.62 64 ILE B N 1
ATOM 1821 C CA . ILE B 1 64 ? -2.834 -10.117 0.239 1 98.62 64 ILE B CA 1
ATOM 1822 C C . ILE B 1 64 ? -1.331 -9.992 -0.003 1 98.62 64 ILE B C 1
ATOM 1824 O O . ILE B 1 64 ? -0.802 -8.883 -0.109 1 98.62 64 ILE B O 1
ATOM 1828 N N . LEU B 1 65 ? -0.689 -11.117 -0.017 1 98.69 65 LEU B N 1
ATOM 1829 C CA . LEU B 1 65 ? 0.732 -11.18 -0.335 1 98.69 65 LEU B CA 1
ATOM 1830 C C . LEU B 1 65 ? 0.969 -12 -1.601 1 98.69 65 LEU B C 1
ATOM 1832 O O . LEU B 1 65 ? 0.327 -13.031 -1.806 1 98.69 65 LEU B O 1
ATOM 1836 N N . CYS B 1 66 ? 1.812 -11.562 -2.43 1 98.94 66 CYS B N 1
ATOM 1837 C CA . CYS B 1 66 ? 2.26 -12.289 -3.617 1 98.94 66 CYS B CA 1
ATOM 1838 C C . CYS B 1 66 ? 3.781 -12.32 -3.693 1 98.94 66 CYS B C 1
ATOM 1840 O O . CYS B 1 66 ? 4.426 -11.273 -3.738 1 98.94 66 CYS B O 1
ATOM 1842 N N . LEU B 1 67 ? 4.367 -13.484 -3.695 1 98.75 67 LEU B N 1
ATOM 1843 C CA . LEU B 1 67 ? 5.809 -13.664 -3.588 1 98.75 67 LEU B CA 1
ATOM 1844 C C . LEU B 1 67 ? 6.375 -14.281 -4.867 1 98.75 67 LEU B C 1
ATOM 1846 O O . LEU B 1 67 ? 6.027 -15.406 -5.227 1 98.75 67 LEU B O 1
ATOM 1850 N N . PRO B 1 68 ? 7.25 -13.617 -5.547 1 98.31 68 PRO B N 1
ATOM 1851 C CA . PRO B 1 68 ? 7.871 -14.156 -6.762 1 98.31 68 PRO B CA 1
ATOM 1852 C C . PRO B 1 68 ? 9.055 -15.07 -6.465 1 98.31 68 PRO B C 1
ATOM 1854 O O . PRO B 1 68 ? 9.711 -15.562 -7.391 1 98.31 68 PRO B O 1
ATOM 1857 N N . ASP B 1 69 ? 9.391 -15.391 -5.285 1 96.69 69 ASP B N 1
ATOM 1858 C CA . ASP B 1 69 ? 10.516 -16.219 -4.863 1 96.69 69 ASP B CA 1
ATOM 1859 C C . ASP B 1 69 ? 11.844 -15.57 -5.23 1 96.69 69 ASP B C 1
ATOM 1861 O O . ASP B 1 69 ? 12.695 -16.203 -5.859 1 96.69 69 ASP B O 1
ATOM 1865 N N . ILE B 1 70 ? 11.977 -14.297 -4.887 1 98.06 70 ILE B N 1
ATOM 1866 C CA . ILE B 1 70 ? 13.188 -13.516 -5.129 1 98.06 70 ILE B CA 1
ATOM 1867 C C . ILE B 1 70 ? 13.789 -13.078 -3.795 1 98.06 70 ILE B C 1
ATOM 1869 O O . ILE B 1 70 ? 13.117 -12.438 -2.984 1 98.06 70 ILE B O 1
ATOM 1873 N N . ARG B 1 71 ? 15.055 -13.469 -3.572 1 98.19 71 ARG B N 1
ATOM 1874 C CA . ARG B 1 71 ? 15.867 -12.969 -2.471 1 98.19 71 ARG B CA 1
ATOM 1875 C C . ARG B 1 71 ? 16.922 -11.984 -2.969 1 98.19 71 ARG B C 1
ATOM 1877 O O . ARG B 1 71 ? 17.531 -12.195 -4.02 1 98.19 71 ARG B O 1
ATOM 1884 N N . ILE B 1 72 ? 17.078 -10.969 -2.25 1 98.44 72 ILE B N 1
ATOM 1885 C CA . ILE B 1 72 ? 17.969 -9.883 -2.682 1 98.44 72 ILE B CA 1
ATOM 1886 C C . ILE B 1 72 ? 19.312 -10 -1.978 1 98.44 72 ILE B C 1
ATOM 1888 O O . ILE B 1 72 ? 19.391 -9.891 -0.752 1 98.44 72 ILE B O 1
ATOM 1892 N N . PRO B 1 73 ? 20.359 -10.227 -2.711 1 97.81 73 PRO B N 1
ATOM 1893 C CA . PRO B 1 73 ? 21.688 -10.242 -2.086 1 97.81 73 PRO B CA 1
ATOM 1894 C C . PRO B 1 73 ? 22.078 -8.891 -1.485 1 97.81 73 PRO B C 1
ATOM 1896 O O . PRO B 1 73 ? 21.594 -7.852 -1.943 1 97.81 73 PRO B O 1
ATOM 1899 N N . ASP B 1 74 ? 23 -8.914 -0.577 1 96.94 74 ASP B N 1
ATOM 1900 C CA . ASP B 1 74 ? 23.359 -7.727 0.189 1 96.94 74 ASP B CA 1
ATOM 1901 C C . ASP B 1 74 ? 23.891 -6.625 -0.725 1 96.94 74 ASP B C 1
ATOM 1903 O O . ASP B 1 74 ? 23.578 -5.445 -0.528 1 96.94 74 ASP B O 1
ATOM 1907 N N . ASP B 1 75 ? 24.641 -7.035 -1.672 1 96.69 75 ASP B N 1
ATOM 1908 C CA . ASP B 1 75 ? 25.312 -6.043 -2.514 1 96.69 75 ASP B CA 1
ATOM 1909 C C . ASP B 1 75 ? 24.328 -5.426 -3.51 1 96.69 75 ASP B C 1
ATOM 1911 O O . ASP B 1 75 ? 24.672 -4.469 -4.211 1 96.69 75 ASP B O 1
ATOM 1915 N N . LYS B 1 76 ? 23.047 -5.945 -3.582 1 97.88 76 LYS B N 1
ATOM 1916 C CA . LYS B 1 76 ? 22.062 -5.422 -4.52 1 97.88 76 LYS B CA 1
ATOM 1917 C C . LYS B 1 76 ? 20.938 -4.688 -3.783 1 97.88 76 LYS B C 1
ATOM 1919 O O . LYS B 1 76 ? 20.062 -4.102 -4.41 1 97.88 76 LYS B O 1
ATOM 1924 N N . LYS B 1 77 ? 20.938 -4.609 -2.5 1 97.5 77 LYS B N 1
ATOM 1925 C CA . LYS B 1 77 ? 19.859 -4.012 -1.714 1 97.5 77 LYS B CA 1
ATOM 1926 C C . LYS B 1 77 ? 19.672 -2.539 -2.066 1 97.5 77 LYS B C 1
ATOM 1928 O O . LYS B 1 77 ? 18.547 -2.084 -2.268 1 97.5 77 LYS B O 1
ATOM 1933 N N . GLY B 1 78 ? 20.812 -1.846 -2.129 1 97 78 GLY B N 1
ATOM 1934 C CA . GLY B 1 78 ? 20.734 -0.43 -2.455 1 97 78 GLY B CA 1
ATOM 1935 C C . GLY B 1 78 ? 19.984 -0.153 -3.742 1 97 78 GLY B C 1
ATOM 1936 O O . GLY B 1 78 ? 18.922 0.479 -3.725 1 97 78 GLY B O 1
ATOM 1937 N N . PRO B 1 79 ? 20.484 -0.748 -4.844 1 98.19 79 PRO B N 1
ATOM 1938 C CA . PRO B 1 79 ? 19.797 -0.564 -6.125 1 98.19 79 PRO B CA 1
ATOM 1939 C C . PRO B 1 79 ? 18.359 -1.068 -6.102 1 98.19 79 PRO B C 1
ATOM 1941 O O . PRO B 1 79 ? 17.484 -0.479 -6.746 1 98.19 79 PRO B O 1
ATOM 1944 N N . VAL B 1 80 ? 18.031 -2.07 -5.355 1 98.5 80 VAL B N 1
ATOM 1945 C CA . VAL B 1 80 ? 16.688 -2.633 -5.328 1 98.5 80 VAL B CA 1
ATOM 1946 C C . VAL B 1 80 ? 15.758 -1.701 -4.551 1 98.5 80 VAL B C 1
ATOM 1948 O O . VAL B 1 80 ? 14.594 -1.527 -4.926 1 98.5 80 VAL B O 1
ATOM 1951 N N . TYR B 1 81 ? 16.281 -1.076 -3.475 1 98.31 81 TYR B N 1
ATOM 1952 C CA . TYR B 1 81 ? 15.453 -0.11 -2.75 1 98.31 81 TYR B CA 1
ATOM 1953 C C . TYR B 1 81 ? 15.023 1.03 -3.664 1 98.31 81 TYR B C 1
ATOM 1955 O O . TYR B 1 81 ? 13.852 1.425 -3.66 1 98.31 81 TYR B O 1
ATOM 1963 N N . GLU B 1 82 ? 15.953 1.497 -4.398 1 98.19 82 GLU B N 1
ATOM 1964 C CA . GLU B 1 82 ? 15.648 2.594 -5.309 1 98.19 82 GLU B CA 1
ATOM 1965 C C . GLU B 1 82 ? 14.68 2.146 -6.406 1 98.19 82 GLU B C 1
ATOM 1967 O O . GLU B 1 82 ? 13.711 2.842 -6.699 1 98.19 82 GLU B O 1
ATOM 1972 N N . LEU B 1 83 ? 14.93 1 -7.047 1 98.62 83 LEU B N 1
ATOM 1973 C CA . LEU B 1 83 ? 14.039 0.461 -8.07 1 98.62 83 LEU B CA 1
ATOM 1974 C C . LEU B 1 83 ? 12.625 0.3 -7.531 1 98.62 83 LEU B C 1
ATOM 1976 O O . LEU B 1 83 ? 11.656 0.663 -8.203 1 98.62 83 LEU B O 1
ATOM 1980 N N . MET B 1 84 ? 12.555 -0.245 -6.312 1 98.69 84 MET B N 1
ATOM 1981 C CA . MET B 1 84 ? 11.258 -0.47 -5.68 1 98.69 84 MET B CA 1
ATOM 1982 C C . MET B 1 84 ? 10.5 0.842 -5.516 1 98.69 84 MET B C 1
ATOM 1984 O O . MET B 1 84 ? 9.281 0.894 -5.73 1 98.69 84 MET B O 1
ATOM 1988 N N . ALA B 1 85 ? 11.188 1.89 -5.16 1 98 85 ALA B N 1
ATOM 1989 C CA . ALA B 1 85 ? 10.555 3.201 -5.035 1 98 85 ALA B CA 1
ATOM 1990 C C . ALA B 1 85 ? 10.016 3.682 -6.375 1 98 85 ALA B C 1
ATOM 1992 O O . ALA B 1 85 ? 8.891 4.184 -6.457 1 98 85 ALA B O 1
ATOM 1993 N N . LEU B 1 86 ? 10.781 3.48 -7.445 1 98.12 86 LEU B N 1
ATOM 1994 C CA . LEU B 1 86 ? 10.359 3.879 -8.781 1 98.12 86 LEU B CA 1
ATOM 1995 C C . LEU B 1 86 ? 9.156 3.055 -9.242 1 98.12 86 LEU B C 1
ATOM 1997 O O . LEU B 1 86 ? 8.211 3.596 -9.82 1 98.12 86 LEU B O 1
ATOM 2001 N N . ILE B 1 87 ? 9.188 1.812 -8.945 1 98.56 87 ILE B N 1
ATOM 2002 C CA . ILE B 1 87 ? 8.109 0.902 -9.328 1 98.56 87 ILE B CA 1
ATOM 2003 C C . ILE B 1 87 ? 6.836 1.271 -8.578 1 98.56 87 ILE B C 1
ATOM 2005 O O . ILE B 1 87 ? 5.766 1.396 -9.18 1 98.56 87 ILE B O 1
ATOM 2009 N N . ASN B 1 88 ? 6.957 1.478 -7.246 1 98.44 88 ASN B N 1
ATOM 2010 C CA . ASN B 1 88 ? 5.781 1.724 -6.418 1 98.44 88 ASN B CA 1
ATOM 2011 C C . ASN B 1 88 ? 5.074 3.018 -6.816 1 98.44 88 ASN B C 1
ATOM 2013 O O . ASN B 1 88 ? 3.852 3.119 -6.719 1 98.44 88 ASN B O 1
ATOM 2017 N N . GLU B 1 89 ? 5.77 3.924 -7.375 1 96.81 89 GLU B N 1
ATOM 2018 C CA . GLU B 1 89 ? 5.164 5.152 -7.891 1 96.81 89 GLU B CA 1
ATOM 2019 C C . GLU B 1 89 ? 4.176 4.852 -9.016 1 96.81 89 GLU B C 1
ATOM 2021 O O . GLU B 1 89 ? 3.209 5.59 -9.211 1 96.81 89 GLU B O 1
ATOM 2026 N N . GLN B 1 90 ? 4.363 3.723 -9.656 1 96.12 90 GLN B N 1
ATOM 2027 C CA . GLN B 1 90 ? 3.559 3.389 -10.828 1 96.12 90 GLN B CA 1
ATOM 2028 C C . GLN B 1 90 ? 2.463 2.391 -10.477 1 96.12 90 GLN B C 1
ATOM 2030 O O . GLN B 1 90 ? 1.615 2.068 -11.312 1 96.12 90 GLN B O 1
ATOM 2035 N N . VAL B 1 91 ? 2.48 1.884 -9.312 1 95.94 91 VAL B N 1
ATOM 2036 C CA . VAL B 1 91 ? 1.521 0.869 -8.891 1 95.94 91 VAL B CA 1
ATOM 2037 C C . VAL B 1 91 ? 0.314 1.538 -8.234 1 95.94 91 VAL B C 1
ATOM 2039 O O . VAL B 1 91 ? 0.443 2.184 -7.195 1 95.94 91 VAL B O 1
ATOM 2042 N N . TRP B 1 92 ? -0.841 1.345 -8.758 1 89.69 92 TRP B N 1
ATOM 2043 C CA . TRP B 1 92 ? -2.027 2.057 -8.289 1 89.69 92 TRP B CA 1
ATOM 2044 C C . TRP B 1 92 ? -2.59 1.405 -7.031 1 89.69 92 TRP B C 1
ATOM 2046 O O . TRP B 1 92 ? -3.109 2.094 -6.148 1 89.69 92 TRP B O 1
ATOM 2056 N N . ILE B 1 93 ? -2.506 -0.001 -7 1 94.69 93 ILE B N 1
ATOM 2057 C CA . ILE B 1 93 ? -3.01 -0.726 -5.836 1 94.69 93 ILE B CA 1
ATOM 2058 C C . ILE B 1 93 ? -1.938 -1.68 -5.316 1 94.69 93 ILE B C 1
ATOM 2060 O O . ILE B 1 93 ? -1.329 -2.422 -6.094 1 94.69 93 ILE B O 1
ATOM 2064 N N . GLY B 1 94 ? -1.769 -1.556 -3.953 1 97.75 94 GLY B N 1
ATOM 2065 C CA . GLY B 1 94 ? -0.704 -2.34 -3.348 1 97.75 94 GLY B CA 1
ATOM 2066 C C . GLY B 1 94 ? 0.674 -1.743 -3.564 1 97.75 94 GLY B C 1
ATOM 2067 O O . GLY B 1 94 ? 0.798 -0.576 -3.943 1 97.75 94 GLY B O 1
ATOM 2068 N N . HIS B 1 95 ? 1.686 -2.516 -3.209 1 98.62 95 HIS B N 1
ATOM 2069 C CA . HIS B 1 95 ? 3.064 -2.07 -3.365 1 98.62 95 HIS B CA 1
ATOM 2070 C C . HIS B 1 95 ? 4.043 -3.229 -3.193 1 98.62 95 HIS B C 1
ATOM 2072 O O . HIS B 1 95 ? 3.697 -4.254 -2.605 1 98.62 95 HIS B O 1
ATOM 2078 N N . PHE B 1 96 ? 5.211 -3.018 -3.789 1 98.88 96 PHE B N 1
ATOM 2079 C CA . PHE B 1 96 ? 6.309 -3.943 -3.531 1 98.88 96 PHE B CA 1
ATOM 2080 C C . PHE B 1 96 ? 7.027 -3.582 -2.24 1 98.88 96 PHE B C 1
ATOM 2082 O O . PHE B 1 96 ? 7.145 -2.402 -1.895 1 98.88 96 PHE B O 1
ATOM 2089 N N . ASP B 1 97 ? 7.418 -4.598 -1.551 1 98.56 97 ASP B N 1
ATOM 2090 C CA . ASP B 1 97 ? 8.086 -4.488 -0.256 1 98.56 97 ASP B CA 1
ATOM 2091 C C . ASP B 1 97 ? 9.203 -5.52 -0.127 1 98.56 97 ASP B C 1
ATOM 2093 O O . ASP B 1 97 ? 9.367 -6.383 -0.993 1 98.56 97 ASP B O 1
ATOM 2097 N N . ILE B 1 98 ? 10.055 -5.297 0.868 1 98.25 98 ILE B N 1
ATOM 2098 C CA . ILE B 1 98 ? 11.117 -6.242 1.198 1 98.25 98 ILE B CA 1
ATOM 2099 C C . ILE B 1 98 ? 11.023 -6.629 2.672 1 98.25 98 ILE B C 1
ATOM 2101 O O . ILE B 1 98 ? 10.961 -5.758 3.545 1 98.25 98 ILE B O 1
ATOM 2105 N N . TRP B 1 99 ? 10.93 -7.969 2.906 1 97.56 99 TRP B N 1
ATOM 2106 C CA . TRP B 1 99 ? 11.086 -8.438 4.277 1 97.56 99 TRP B CA 1
ATOM 2107 C C . TRP B 1 99 ? 12.562 -8.516 4.664 1 97.56 99 TRP B C 1
ATOM 2109 O O . TRP B 1 99 ? 13.344 -9.195 4 1 97.56 99 TRP B O 1
ATOM 2119 N N . SER B 1 100 ? 12.844 -7.832 5.711 1 95.5 100 SER B N 1
ATOM 2120 C CA . SER B 1 100 ? 14.242 -7.695 6.098 1 95.5 100 SER B CA 1
ATOM 2121 C C . SER B 1 100 ? 14.852 -9.047 6.445 1 95.5 100 SER B C 1
ATOM 2123 O O . SER B 1 100 ? 16.047 -9.273 6.211 1 95.5 100 SER B O 1
ATOM 2125 N N . ASN B 1 101 ? 13.992 -9.859 7.09 1 94.5 101 ASN B N 1
ATOM 2126 C CA . ASN B 1 101 ? 14.469 -11.203 7.363 1 94.5 101 ASN B CA 1
ATOM 2127 C C . ASN B 1 101 ? 14.57 -12.039 6.09 1 94.5 101 ASN B C 1
ATOM 2129 O O . ASN B 1 101 ? 13.547 -12.422 5.512 1 94.5 101 ASN B O 1
ATOM 2133 N N . GLY B 1 102 ? 15.789 -12.203 5.602 1 95.88 102 GLY B N 1
ATOM 2134 C CA . GLY B 1 102 ? 16.031 -12.969 4.391 1 95.88 102 GLY B CA 1
ATOM 2135 C C . GLY B 1 102 ? 16.016 -12.125 3.133 1 95.88 102 GLY B C 1
ATOM 2136 O O . GLY B 1 102 ? 16.219 -12.641 2.031 1 95.88 102 GLY B O 1
ATOM 2137 N N . SER B 1 103 ? 15.742 -10.883 3.26 1 97.69 103 SER B N 1
ATOM 2138 C CA . SER B 1 103 ? 15.703 -9.938 2.145 1 97.69 103 SER B CA 1
ATOM 2139 C C . SER B 1 103 ? 14.805 -10.453 1.021 1 97.69 103 SER B C 1
ATOM 2141 O O . SER B 1 103 ? 15.227 -10.523 -0.135 1 97.69 103 SER B O 1
ATOM 2143 N N . VAL B 1 104 ? 13.602 -10.789 1.371 1 98.38 104 VAL B N 1
ATOM 2144 C CA . VAL B 1 104 ? 12.656 -11.406 0.452 1 98.38 104 VAL B CA 1
ATOM 2145 C C . VAL B 1 104 ? 11.781 -10.328 -0.19 1 98.38 104 VAL B C 1
ATOM 2147 O O . VAL B 1 104 ? 11.156 -9.531 0.51 1 98.38 104 VAL B O 1
ATOM 2150 N N . LEU B 1 105 ? 11.742 -10.328 -1.524 1 98.75 105 LEU B N 1
ATOM 2151 C CA . LEU B 1 105 ? 10.867 -9.43 -2.273 1 98.75 105 LEU B CA 1
ATOM 2152 C C . LEU B 1 105 ? 9.43 -9.93 -2.256 1 98.75 105 LEU B C 1
ATOM 2154 O O . LEU B 1 105 ? 9.188 -11.133 -2.414 1 98.75 105 LEU B O 1
ATOM 2158 N N . LEU B 1 106 ? 8.445 -9.008 -2.109 1 98.75 106 LEU B N 1
ATOM 2159 C CA . LEU B 1 106 ? 7.039 -9.383 -2.223 1 98.75 106 LEU B CA 1
ATOM 2160 C C . LEU B 1 106 ? 6.191 -8.18 -2.633 1 98.75 106 LEU B C 1
ATOM 2162 O O . LEU B 1 106 ? 6.621 -7.031 -2.479 1 98.75 106 LEU B O 1
ATOM 2166 N N . TYR B 1 107 ? 5.121 -8.461 -3.24 1 98.81 107 TYR B N 1
ATOM 2167 C CA . TYR B 1 107 ? 4.016 -7.52 -3.396 1 98.81 107 TYR B CA 1
ATOM 2168 C C . TYR B 1 107 ? 2.994 -7.688 -2.281 1 98.81 107 TYR B C 1
ATOM 2170 O O . TYR B 1 107 ? 2.678 -8.812 -1.885 1 98.81 107 TYR B O 1
ATOM 2178 N N . ARG B 1 108 ? 2.414 -6.559 -1.765 1 98.62 108 ARG B N 1
ATOM 2179 C CA . ARG B 1 108 ? 1.388 -6.734 -0.741 1 98.62 108 ARG B CA 1
ATOM 2180 C C . ARG B 1 108 ? 0.337 -5.633 -0.827 1 98.62 108 ARG B C 1
ATOM 2182 O O . ARG B 1 108 ? 0.614 -4.539 -1.328 1 98.62 108 ARG B O 1
ATOM 2189 N N . HIS B 1 109 ? -0.82 -5.926 -0.39 1 98.31 109 HIS B N 1
ATOM 2190 C CA . HIS B 1 109 ? -1.961 -5.016 -0.348 1 98.31 109 HIS B CA 1
ATOM 2191 C C . HIS B 1 109 ? -2.889 -5.352 0.816 1 98.31 109 HIS B C 1
ATOM 2193 O O . HIS B 1 109 ? -3.275 -6.508 0.995 1 98.31 109 HIS B O 1
ATOM 2199 N N . GLY B 1 110 ? -3.264 -4.348 1.598 1 97.94 110 GLY B N 1
ATOM 2200 C CA . GLY B 1 110 ? -4.254 -4.496 2.652 1 97.94 110 GLY B CA 1
ATOM 2201 C C . GLY B 1 110 ? -5.629 -3.996 2.25 1 97.94 110 GLY B C 1
ATOM 2202 O O . GLY B 1 110 ? -5.855 -2.787 2.158 1 97.94 110 GLY B O 1
ATOM 2203 N N . LEU B 1 111 ? -6.562 -4.906 2.104 1 97.06 111 LEU B N 1
ATOM 2204 C CA . LEU B 1 111 ? -7.938 -4.543 1.782 1 97.06 111 LEU B CA 1
ATOM 2205 C C . LEU B 1 111 ? -8.727 -4.23 3.049 1 97.06 111 LEU B C 1
ATOM 2207 O O . LEU B 1 111 ? -9 -5.129 3.85 1 97.06 111 LEU B O 1
ATOM 2211 N N . MET B 1 112 ? -9.016 -2.994 3.176 1 96.19 112 MET B N 1
ATOM 2212 C CA . MET B 1 112 ? -9.914 -2.604 4.258 1 96.19 112 MET B CA 1
ATOM 2213 C C . MET B 1 112 ? -11.359 -2.928 3.902 1 96.19 112 MET B C 1
ATOM 2215 O O . MET B 1 112 ? -11.922 -2.359 2.961 1 96.19 112 MET B O 1
ATOM 2219 N N . LEU B 1 113 ? -11.945 -3.811 4.637 1 95 113 LEU B N 1
ATOM 2220 C CA . LEU B 1 113 ? -13.312 -4.223 4.34 1 95 113 LEU B CA 1
ATOM 2221 C C . LEU B 1 113 ? -14.305 -3.477 5.223 1 95 113 LEU B C 1
ATOM 2223 O O . LEU B 1 113 ? -13.922 -2.857 6.215 1 95 113 LEU B O 1
ATOM 2227 N N . GLY B 1 114 ? -15.539 -3.469 4.77 1 89.31 114 GLY B N 1
ATOM 2228 C CA . GLY B 1 114 ? -16.578 -2.781 5.512 1 89.31 114 GLY B CA 1
ATOM 2229 C C . GLY B 1 114 ? -16.859 -3.398 6.867 1 89.31 114 GLY B C 1
ATOM 2230 O O . GLY B 1 114 ? -16.156 -4.324 7.285 1 89.31 114 GLY B O 1
ATOM 2231 N N . ASP B 1 115 ? -17.812 -2.859 7.516 1 86.25 115 ASP B N 1
ATOM 2232 C CA . ASP B 1 115 ? -18.109 -3.209 8.898 1 86.25 115 ASP B CA 1
ATOM 2233 C C . ASP B 1 115 ? -18.5 -4.684 9.023 1 86.25 115 ASP B C 1
ATOM 2235 O O . ASP B 1 115 ? -18.234 -5.312 10.047 1 86.25 115 ASP B O 1
ATOM 2239 N N . GLU B 1 116 ? -19 -5.223 7.992 1 89.25 116 GLU B N 1
ATOM 2240 C CA . GLU B 1 116 ? -19.422 -6.617 8.039 1 89.25 116 GLU B CA 1
ATOM 2241 C C . GLU B 1 116 ? -18.25 -7.562 7.82 1 89.25 116 GLU B C 1
ATOM 2243 O O . GLU B 1 116 ? -18.359 -8.766 8.07 1 89.25 116 GLU B O 1
ATOM 2248 N N . GLY B 1 117 ? -17.203 -7.031 7.324 1 93.25 117 GLY B N 1
ATOM 2249 C CA . GLY B 1 117 ? -16.016 -7.836 7.113 1 93.25 117 GLY B CA 1
ATOM 2250 C C . GLY B 1 117 ? -16.172 -8.875 6.02 1 93.25 117 GLY B C 1
ATOM 2251 O O . GLY B 1 117 ? -15.609 -9.969 6.102 1 93.25 117 GLY B O 1
ATOM 2252 N N . LEU B 1 118 ? -17.031 -8.602 5.086 1 95.19 118 LEU B N 1
ATOM 2253 C CA . LEU B 1 118 ? -17.297 -9.547 4.004 1 95.19 118 LEU B CA 1
ATOM 2254 C C . LEU B 1 118 ? -16.578 -9.117 2.729 1 95.19 118 LEU B C 1
ATOM 2256 O O . LEU B 1 118 ? -16.297 -7.934 2.541 1 95.19 118 LEU B O 1
ATOM 2260 N N . LEU B 1 119 ? -16.219 -10.055 1.896 1 96.69 119 LEU B N 1
ATOM 2261 C CA . LEU B 1 119 ? -15.516 -9.852 0.633 1 96.69 119 LEU B CA 1
ATOM 2262 C C . LEU B 1 119 ? -16.359 -10.336 -0.54 1 96.69 119 LEU B C 1
ATOM 2264 O O . LEU B 1 119 ? -16.922 -11.438 -0.501 1 96.69 119 LEU B O 1
ATOM 2268 N N . SER B 1 120 ? -16.516 -9.5 -1.519 1 95.38 120 SER B N 1
ATOM 2269 C CA . SER B 1 120 ? -17.234 -9.922 -2.717 1 95.38 120 SER B CA 1
ATOM 2270 C C . SER B 1 120 ? -16.312 -10.664 -3.682 1 95.38 120 SER B C 1
ATOM 2272 O O . SER B 1 120 ? -15.086 -10.531 -3.607 1 95.38 120 SER B O 1
ATOM 2274 N N . LEU B 1 121 ? -16.906 -11.414 -4.57 1 95.5 121 LEU B N 1
ATOM 2275 C CA . LEU B 1 121 ? -16.141 -12.109 -5.594 1 95.5 121 LEU B CA 1
ATOM 2276 C C . LEU B 1 121 ? -15.391 -11.109 -6.477 1 95.5 121 LEU B C 1
ATOM 2278 O O . LEU B 1 121 ? -14.234 -11.336 -6.848 1 95.5 121 LEU B O 1
ATOM 2282 N N . GLY B 1 122 ? -16.062 -10.008 -6.809 1 94.12 122 GLY B N 1
ATOM 2283 C CA . GLY B 1 122 ? -15.438 -8.977 -7.613 1 94.12 122 GLY B CA 1
ATOM 2284 C C . GLY B 1 122 ? -14.195 -8.391 -6.973 1 94.12 122 GLY B C 1
ATOM 2285 O O . GLY B 1 122 ? -13.164 -8.219 -7.633 1 94.12 122 GLY B O 1
ATOM 2286 N N . GLN B 1 123 ? -14.234 -8.094 -5.723 1 95.5 123 GLN B N 1
ATOM 2287 C CA . GLN B 1 123 ? -13.086 -7.566 -4.988 1 95.5 123 GLN B CA 1
ATOM 2288 C C . GLN B 1 123 ? -11.961 -8.594 -4.922 1 95.5 123 GLN B C 1
ATOM 2290 O O . GLN B 1 123 ? -10.797 -8.25 -5.129 1 95.5 123 GLN B O 1
ATOM 2295 N N . ALA B 1 124 ? -12.344 -9.836 -4.602 1 97.5 124 ALA B N 1
ATOM 2296 C CA . ALA B 1 124 ? -11.352 -10.906 -4.52 1 97.5 124 ALA B CA 1
ATOM 2297 C C . ALA B 1 124 ? -10.609 -11.062 -5.844 1 97.5 124 ALA B C 1
ATOM 2299 O O . ALA B 1 124 ? -9.375 -11.125 -5.867 1 97.5 124 ALA B O 1
ATOM 2300 N N . GLN B 1 125 ? -11.383 -11.109 -6.895 1 97 125 GLN B N 1
ATOM 2301 C CA . GLN B 1 125 ? -10.805 -11.258 -8.219 1 97 125 GLN B CA 1
ATOM 2302 C C . GLN B 1 125 ? -9.875 -10.094 -8.555 1 97 125 GLN B C 1
ATOM 2304 O O . GLN B 1 125 ? -8.75 -10.289 -9.016 1 97 125 GLN B O 1
ATOM 2309 N N . ALA B 1 126 ? -10.352 -8.93 -8.297 1 96.31 126 ALA B N 1
ATOM 2310 C CA . ALA B 1 126 ? -9.562 -7.738 -8.602 1 96.31 126 ALA B CA 1
ATOM 2311 C C . ALA B 1 126 ? -8.258 -7.715 -7.812 1 96.31 126 ALA B C 1
ATOM 2313 O O . ALA B 1 126 ? -7.203 -7.402 -8.359 1 96.31 126 ALA B O 1
ATOM 2314 N N . ALA B 1 127 ? -8.312 -8.086 -6.57 1 97.56 127 ALA B N 1
ATOM 2315 C CA . ALA B 1 127 ? -7.148 -8.039 -5.691 1 97.56 127 ALA B CA 1
ATOM 2316 C C . ALA B 1 127 ? -6.102 -9.07 -6.117 1 97.56 127 ALA B C 1
ATOM 2318 O O . ALA B 1 127 ? -4.914 -8.758 -6.215 1 97.56 127 ALA B O 1
ATOM 2319 N N . ILE B 1 128 ? -6.551 -10.289 -6.387 1 98.5 128 ILE B N 1
ATOM 2320 C CA . ILE B 1 128 ? -5.645 -11.375 -6.754 1 98.5 128 ILE B CA 1
ATOM 2321 C C . ILE B 1 128 ? -5.031 -11.094 -8.125 1 98.5 128 ILE B C 1
ATOM 2323 O O . ILE B 1 128 ? -3.826 -11.258 -8.32 1 98.5 128 ILE B O 1
ATOM 2327 N N . GLU B 1 129 ? -5.84 -10.609 -9.055 1 97.38 129 GLU B N 1
ATOM 2328 C CA . GLU B 1 129 ? -5.352 -10.281 -10.391 1 97.38 129 GLU B CA 1
ATOM 2329 C C . GLU B 1 129 ? -4.332 -9.148 -10.344 1 97.38 129 GLU B C 1
ATOM 2331 O O . GLU B 1 129 ? -3.297 -9.211 -11.008 1 97.38 129 GLU B O 1
ATOM 2336 N N . ALA B 1 130 ? -4.613 -8.148 -9.555 1 97.38 130 ALA B N 1
ATOM 2337 C CA . ALA B 1 130 ? -3.676 -7.039 -9.422 1 97.38 130 ALA B CA 1
ATOM 2338 C C . ALA B 1 130 ? -2.328 -7.52 -8.891 1 97.38 130 ALA B C 1
ATOM 2340 O O . ALA B 1 130 ? -1.277 -7.125 -9.406 1 97.38 130 ALA B O 1
ATOM 2341 N N . ALA B 1 131 ? -2.34 -8.383 -7.887 1 98.62 131 ALA B N 1
ATOM 2342 C CA . ALA B 1 131 ? -1.119 -8.891 -7.266 1 98.62 131 ALA B CA 1
ATOM 2343 C C . ALA B 1 131 ? -0.254 -9.633 -8.281 1 98.62 131 ALA B C 1
ATOM 2345 O O . ALA B 1 131 ? 0.933 -9.328 -8.438 1 98.62 131 ALA B O 1
ATOM 2346 N N . VAL B 1 132 ? -0.872 -10.5 -9.039 1 98.56 132 VAL B N 1
ATOM 2347 C CA . VAL B 1 132 ? -0.139 -11.336 -9.984 1 98.56 132 VAL B CA 1
ATOM 2348 C C . VAL B 1 132 ? 0.295 -10.5 -11.18 1 98.56 132 VAL B C 1
ATOM 2350 O O . VAL B 1 132 ? 1.428 -10.617 -11.656 1 98.56 132 VAL B O 1
ATOM 2353 N N . ASP B 1 133 ? -0.577 -9.617 -11.641 1 97.75 133 ASP B N 1
ATOM 2354 C CA . ASP B 1 133 ? -0.279 -8.773 -12.797 1 97.75 133 ASP B CA 1
ATOM 2355 C C . ASP B 1 133 ? 0.907 -7.852 -12.508 1 97.75 133 ASP B C 1
ATOM 2357 O O . ASP B 1 133 ? 1.776 -7.672 -13.367 1 97.75 133 ASP B O 1
ATOM 2361 N N . GLU B 1 134 ? 0.939 -7.27 -11.336 1 98.06 134 GLU B N 1
ATOM 2362 C CA . GLU B 1 134 ? 2.045 -6.379 -10.992 1 98.06 134 GLU B CA 1
ATOM 2363 C C . GLU B 1 134 ? 3.357 -7.152 -10.867 1 98.06 134 GLU B C 1
ATOM 2365 O O . GLU B 1 134 ? 4.406 -6.676 -11.312 1 98.06 134 GLU B O 1
ATOM 2370 N N . CYS B 1 135 ? 3.291 -8.305 -10.242 1 98.5 135 CYS B N 1
ATOM 2371 C CA . CYS B 1 135 ? 4.488 -9.133 -10.133 1 98.5 135 CYS B CA 1
ATOM 2372 C C . CYS B 1 135 ? 5.016 -9.5 -11.516 1 98.5 135 CYS B C 1
ATOM 2374 O O . CYS B 1 135 ? 6.223 -9.438 -11.766 1 98.5 135 CYS B O 1
ATOM 2376 N N . ASP B 1 136 ? 4.105 -9.828 -12.438 1 98.12 136 ASP B N 1
ATOM 2377 C CA . ASP B 1 136 ? 4.516 -10.141 -13.805 1 98.12 136 ASP B CA 1
ATOM 2378 C C . ASP B 1 136 ? 5.098 -8.906 -14.5 1 98.12 136 ASP B C 1
ATOM 2380 O O . ASP B 1 136 ? 6.133 -8.992 -15.164 1 98.12 136 ASP B O 1
ATOM 2384 N N . ARG B 1 137 ? 4.469 -7.848 -14.281 1 97.81 137 ARG B N 1
ATOM 2385 C CA . ARG B 1 137 ? 4.805 -6.605 -14.969 1 97.81 137 ARG B CA 1
ATOM 2386 C C . ARG B 1 137 ? 6.207 -6.137 -14.602 1 97.81 137 ARG B C 1
ATOM 2388 O O . ARG B 1 137 ? 6.957 -5.672 -15.461 1 97.81 137 ARG B O 1
ATOM 2395 N N . PHE B 1 138 ? 6.59 -6.316 -13.367 1 98.44 138 PHE B N 1
ATOM 2396 C CA . PHE B 1 138 ? 7.812 -5.664 -12.914 1 98.44 138 PHE B CA 1
ATOM 2397 C C . PHE B 1 138 ? 8.891 -6.691 -12.602 1 98.44 138 PHE B C 1
ATOM 2399 O O . PHE B 1 138 ? 10.031 -6.332 -12.289 1 98.44 138 PHE B O 1
ATOM 2406 N N . TYR B 1 139 ? 8.555 -8 -12.75 1 98.31 139 TYR B N 1
ATOM 2407 C CA . TYR B 1 139 ? 9.508 -9.086 -12.508 1 98.31 139 TYR B CA 1
ATOM 2408 C C . TYR B 1 139 ? 10.805 -8.852 -13.273 1 98.31 139 TYR B C 1
ATOM 2410 O O . TYR B 1 139 ? 11.891 -8.906 -12.695 1 98.31 139 TYR B O 1
ATOM 2418 N N . PRO B 1 140 ? 10.789 -8.469 -14.562 1 98.12 140 PRO B N 1
ATOM 2419 C CA . PRO B 1 140 ? 12.031 -8.289 -15.32 1 98.12 140 PRO B CA 1
ATOM 2420 C C . PRO B 1 140 ? 12.906 -7.164 -14.766 1 98.12 140 PRO B C 1
ATOM 2422 O O . PRO B 1 140 ? 14.133 -7.258 -14.805 1 98.12 140 PRO B O 1
ATOM 2425 N N . ALA B 1 141 ? 12.273 -6.125 -14.273 1 98.56 141 ALA B N 1
ATOM 2426 C CA . ALA B 1 141 ? 13.047 -5.008 -13.742 1 98.56 141 ALA B CA 1
ATOM 2427 C C . ALA B 1 141 ? 13.945 -5.461 -12.594 1 98.56 141 ALA B C 1
ATOM 2429 O O . ALA B 1 141 ? 15.117 -5.082 -12.531 1 98.56 141 ALA B O 1
ATOM 2430 N N . PHE B 1 142 ? 13.367 -6.281 -11.719 1 98.62 142 PHE B N 1
ATOM 2431 C CA . PHE B 1 142 ? 14.156 -6.805 -10.609 1 98.62 142 PHE B CA 1
ATOM 2432 C C . PHE B 1 142 ? 15.266 -7.715 -11.125 1 98.62 142 PHE B C 1
ATOM 2434 O O . PHE B 1 142 ? 16.391 -7.672 -10.625 1 98.62 142 PHE B O 1
ATOM 2441 N N . GLN B 1 143 ? 14.961 -8.484 -12.148 1 98 143 GLN B N 1
ATOM 2442 C CA . GLN B 1 143 ? 15.953 -9.383 -12.727 1 98 143 GLN B CA 1
ATOM 2443 C C . GLN B 1 143 ? 17.125 -8.602 -13.312 1 98 143 GLN B C 1
ATOM 2445 O O . GLN B 1 143 ? 18.281 -9 -13.148 1 98 143 GLN B O 1
ATOM 2450 N N . PHE B 1 144 ? 16.844 -7.48 -13.914 1 98.06 144 PHE B N 1
ATOM 2451 C CA . PHE B 1 144 ? 17.875 -6.66 -14.523 1 98.06 144 PHE B CA 1
ATOM 2452 C C . PHE B 1 144 ? 18.844 -6.141 -13.469 1 98.06 144 PHE B C 1
ATOM 2454 O O . PHE B 1 144 ? 20.047 -5.992 -13.742 1 98.06 144 PHE B O 1
ATOM 2461 N N . ILE B 1 145 ? 18.344 -5.867 -12.258 1 98.31 145 ILE B N 1
ATOM 2462 C CA . ILE B 1 145 ? 19.203 -5.406 -11.172 1 98.31 145 ILE B CA 1
ATOM 2463 C C . ILE B 1 145 ? 19.984 -6.59 -10.602 1 98.31 145 ILE B C 1
ATOM 2465 O O . ILE B 1 145 ? 21.188 -6.496 -10.391 1 98.31 145 ILE B O 1
ATOM 2469 N N . LEU B 1 146 ? 19.344 -7.719 -10.414 1 97.81 146 LEU B N 1
ATOM 2470 C CA . LEU B 1 146 ? 19.922 -8.852 -9.703 1 97.81 146 LEU B CA 1
ATOM 2471 C C . LEU B 1 146 ? 21 -9.531 -10.539 1 97.81 146 LEU B C 1
ATOM 2473 O O . LEU B 1 146 ? 22.031 -9.961 -10.016 1 97.81 146 LEU B O 1
ATOM 2477 N N . TRP B 1 147 ? 20.781 -9.609 -11.828 1 95.81 147 TRP B N 1
ATOM 2478 C CA . TRP B 1 147 ? 21.688 -10.375 -12.68 1 95.81 147 TRP B CA 1
ATOM 2479 C C . TRP B 1 147 ? 22.391 -9.469 -13.688 1 95.81 147 TRP B C 1
ATOM 2481 O O . TRP B 1 147 ? 23.156 -9.945 -14.523 1 95.81 147 TRP B O 1
ATOM 2491 N N . GLY B 1 148 ? 22.094 -8.188 -13.609 1 93.88 148 GLY B N 1
ATOM 2492 C CA . GLY B 1 148 ? 22.703 -7.25 -14.547 1 93.88 148 GLY B CA 1
ATOM 2493 C C . GLY B 1 148 ? 23.359 -6.07 -13.859 1 93.88 148 GLY B C 1
ATOM 2494 O O . GLY B 1 148 ? 23.688 -6.133 -12.672 1 93.88 148 GLY B O 1
ATOM 2495 N N . ASP B 1 149 ? 23.688 -5.078 -14.695 1 92.12 149 ASP B N 1
ATOM 2496 C CA . ASP B 1 149 ? 24.391 -3.912 -14.172 1 92.12 149 ASP B CA 1
ATOM 2497 C C . ASP B 1 149 ? 23.641 -2.623 -14.508 1 92.12 149 ASP B C 1
ATOM 2499 O O . ASP B 1 149 ? 24.234 -1.543 -14.531 1 92.12 149 ASP B O 1
ATOM 2503 N N . LYS B 1 150 ? 22.375 -2.83 -14.688 1 96.5 150 LYS B N 1
ATOM 2504 C CA . LYS B 1 150 ? 21.594 -1.637 -14.992 1 96.5 150 LYS B CA 1
ATOM 2505 C C . LYS B 1 150 ? 21.344 -0.809 -13.734 1 96.5 150 LYS B C 1
ATOM 2507 O O . LYS B 1 150 ? 21.219 -1.356 -12.633 1 96.5 150 LYS B O 1
ATOM 2512 N N . SER B 1 151 ? 21.266 0.484 -14.008 1 98.12 151 SER B N 1
ATOM 2513 C CA . SER B 1 151 ? 20.766 1.347 -12.953 1 98.12 151 SER B CA 1
ATOM 2514 C C . SER B 1 151 ? 19.281 1.098 -12.703 1 98.12 151 SER B C 1
ATOM 2516 O O . SER B 1 151 ? 18.578 0.544 -13.555 1 98.12 151 SER B O 1
ATOM 2518 N N . PRO B 1 152 ? 18.781 1.505 -11.578 1 98.19 152 PRO B N 1
ATOM 2519 C CA . PRO B 1 152 ? 17.359 1.322 -11.289 1 98.19 152 PRO B CA 1
ATOM 2520 C C . PRO B 1 152 ? 16.453 1.949 -12.352 1 98.19 152 PRO B C 1
ATOM 2522 O O . PRO B 1 152 ? 15.516 1.308 -12.82 1 98.19 152 PRO B O 1
ATOM 2525 N N . ALA B 1 153 ? 16.766 3.131 -12.758 1 97.75 153 ALA B N 1
ATOM 2526 C CA . ALA B 1 153 ? 15.961 3.811 -13.766 1 97.75 153 ALA B CA 1
ATOM 2527 C C . ALA B 1 153 ? 16 3.066 -15.094 1 97.75 153 ALA B C 1
ATOM 2529 O O . ALA B 1 153 ? 14.984 2.912 -15.766 1 97.75 153 ALA B O 1
ATOM 2530 N N . GLU B 1 154 ? 17.172 2.57 -15.469 1 98.25 154 GLU B N 1
ATOM 2531 C CA . GLU B 1 154 ? 17.344 1.821 -16.719 1 98.25 154 GLU B CA 1
ATOM 2532 C C . GLU B 1 154 ? 16.625 0.477 -16.641 1 98.25 154 GLU B C 1
ATOM 2534 O O . GLU B 1 154 ? 16.016 0.039 -17.625 1 98.25 154 GLU B O 1
ATOM 2539 N N . ALA B 1 155 ? 16.734 -0.187 -15.492 1 98.56 155 ALA B N 1
ATOM 2540 C CA . ALA B 1 155 ? 16.078 -1.474 -15.305 1 98.56 155 ALA B CA 1
ATOM 2541 C C . ALA B 1 155 ? 14.562 -1.341 -15.477 1 98.56 155 ALA B C 1
ATOM 2543 O O . ALA B 1 155 ? 13.938 -2.146 -16.172 1 98.56 155 ALA B O 1
ATOM 2544 N N . LEU B 1 156 ? 13.961 -0.304 -14.891 1 98.31 156 LEU B N 1
ATOM 2545 C CA . LEU B 1 156 ? 12.523 -0.069 -15 1 98.31 156 LEU B CA 1
ATOM 2546 C C . LEU B 1 156 ? 12.125 0.228 -16.438 1 98.31 156 LEU B C 1
ATOM 2548 O O . LEU B 1 156 ? 11.18 -0.363 -16.969 1 98.31 156 LEU B O 1
ATOM 2552 N N . ALA B 1 157 ? 12.867 1.101 -17.094 1 97.69 157 ALA B N 1
ATOM 2553 C CA . ALA B 1 157 ? 12.57 1.473 -18.484 1 97.69 157 ALA B CA 1
ATOM 2554 C C . ALA B 1 157 ? 12.625 0.256 -19.391 1 97.69 157 ALA B C 1
ATOM 2556 O O . ALA B 1 157 ? 11.75 0.073 -20.25 1 97.69 157 ALA B O 1
ATOM 2557 N N . SER B 1 158 ? 13.602 -0.577 -19.219 1 96.69 158 SER B N 1
ATOM 2558 C CA . SER B 1 158 ? 13.781 -1.766 -20.047 1 96.69 158 SER B CA 1
ATOM 2559 C C . SER B 1 158 ? 12.641 -2.756 -19.844 1 96.69 158 SER B C 1
ATOM 2561 O O . SER B 1 158 ? 12.156 -3.357 -20.797 1 96.69 158 SER B O 1
ATOM 2563 N N . ALA B 1 159 ? 12.219 -2.945 -18.625 1 96.25 159 ALA B N 1
ATOM 2564 C CA . ALA B 1 159 ? 11.148 -3.885 -18.312 1 96.25 159 ALA B CA 1
ATOM 2565 C C . ALA B 1 159 ? 9.836 -3.459 -18.969 1 96.25 159 ALA B C 1
ATOM 2567 O O . ALA B 1 159 ? 9.055 -4.305 -19.406 1 96.25 159 ALA B O 1
ATOM 2568 N N . LEU B 1 160 ? 9.594 -2.152 -19 1 93.44 160 LEU B N 1
ATOM 2569 C CA . LEU B 1 160 ? 8.336 -1.633 -19.531 1 93.44 160 LEU B CA 1
ATOM 2570 C C . LEU B 1 160 ? 8.328 -1.67 -21.047 1 93.44 160 LEU B C 1
ATOM 2572 O O . LEU B 1 160 ? 7.262 -1.747 -21.672 1 93.44 160 LEU B O 1
ATOM 2576 N N . VAL B 1 161 ? 9.484 -1.618 -21.719 1 86.38 161 VAL B N 1
ATOM 2577 C CA . VAL B 1 161 ? 9.617 -1.729 -23.172 1 86.38 161 VAL B CA 1
ATOM 2578 C C . VAL B 1 161 ? 9.453 -3.186 -23.594 1 86.38 161 VAL B C 1
ATOM 2580 O O . VAL B 1 161 ? 8.75 -3.48 -24.562 1 86.38 161 VAL B O 1
ATOM 2583 N N . ASP B 1 162 ? 10.102 -4.066 -22.938 1 76.06 162 ASP B N 1
ATOM 2584 C CA . ASP B 1 162 ? 10.078 -5.488 -23.266 1 76.06 162 ASP B CA 1
ATOM 2585 C C . ASP B 1 162 ? 8.656 -6.047 -23.172 1 76.06 162 ASP B C 1
ATOM 2587 O O . ASP B 1 162 ? 8.266 -6.891 -23.984 1 76.06 162 ASP B O 1
ATOM 2591 N N . ALA B 1 163 ? 7.961 -5.633 -22.266 1 67 163 ALA B N 1
ATOM 2592 C CA . ALA B 1 163 ? 6.574 -6.07 -22.141 1 67 163 ALA B CA 1
ATOM 2593 C C . ALA B 1 163 ? 5.758 -5.66 -23.359 1 67 163 ALA B C 1
ATOM 2595 O O . ALA B 1 163 ? 4.879 -6.402 -23.812 1 67 163 ALA B O 1
ATOM 2596 N N . ALA B 1 164 ? 6.086 -4.508 -23.844 1 57.75 164 ALA B N 1
ATOM 2597 C CA . ALA B 1 164 ? 5.418 -4.031 -25.047 1 57.75 164 ALA B CA 1
ATOM 2598 C C . ALA B 1 164 ? 5.789 -4.887 -26.25 1 57.75 164 ALA B C 1
ATOM 2600 O O . ALA B 1 164 ? 4.965 -5.094 -27.156 1 57.75 164 ALA B O 1
ATOM 2601 N N . GLY B 1 165 ? 6.969 -5.328 -26.312 1 47.25 165 GLY B N 1
ATOM 2602 C CA . GLY B 1 165 ? 7.426 -6.133 -27.438 1 47.25 165 GLY B CA 1
ATOM 2603 C C . GLY B 1 165 ? 6.863 -7.543 -27.438 1 47.25 165 GLY B C 1
ATOM 2604 O O . GLY B 1 165 ? 6.898 -8.234 -28.453 1 47.25 165 GLY B O 1
ATOM 2605 N N . GLU B 1 166 ? 6.699 -8.055 -26.297 1 47.56 166 GLU B N 1
ATOM 260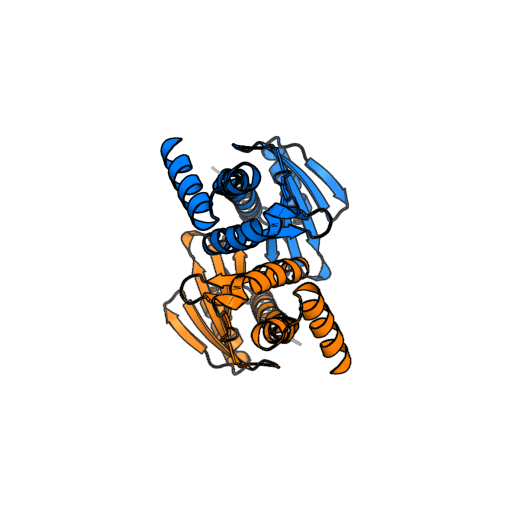6 C CA . GLU B 1 166 ? 6.191 -9.422 -26.234 1 47.56 166 GLU B CA 1
ATOM 2607 C C . GLU B 1 166 ? 4.688 -9.469 -26.484 1 47.56 166 GLU B C 1
ATOM 2609 O O . GLU B 1 166 ? 4.121 -10.539 -26.719 1 47.56 166 GLU B O 1
ATOM 2614 N N . ALA B 1 167 ? 4.086 -8.352 -26.328 1 44.53 167 ALA B N 1
ATOM 2615 C CA . ALA B 1 167 ? 2.682 -8.352 -26.734 1 44.53 167 ALA B CA 1
ATOM 2616 C C . ALA B 1 167 ? 2.549 -8.266 -28.25 1 44.53 167 ALA B C 1
ATOM 2618 O O . ALA B 1 167 ? 3.336 -7.578 -28.906 1 44.53 167 ALA B O 1
#

InterPro domains:
  IPR019660 Putative sensory transduction regulator YbjN [PF10722] (15-144)

Foldseek 3Di:
DPPPPCCVPQDWDAPQVLLVVLCVVVVWDKDDPDPFKIWTWDDAPPAIWIWMWGADPVQLKIKIKIFRFDFADPVLVVQVVVLQVVLQVVQPFWGWDFDPVRRGIMTMGIDRDDPVSIDTNVRSVVVVCSRRVSCNQLVQLVVCSRVHDDGSVRSRVVSNVVVVVVD/DPPPPCCVPQDWDAPQVLLVVLCVVVVWDKDDPDPFKIWTWDDAPPAIWIWMWGADPVQLKIKIKIFRFDFADPVLVVQVVVLQVVLQVVQPFWGWDFDPVRRGIMTMGIDRDDPVSIDGNVRSVVVVCSRRVSCNQLVQLVVCSRVHDDGSVRSRVVSNVVVVVVD

Organism: Novosphingobium aromaticivorans (strain ATCC 700278 / DSM 12444 / CCUG 56034 / CIP 105152 / NBRC 16084 / F199) (NCBI:txid279238)

Nearest PDB structures (foldseek):
  2plg-assembly1_A  TM=7.325E-01  e=5.260E-04  Synechococcus elongatus
  2plg-assembly1_B  TM=6.730E-01  e=1.300E-03  Synechococcus elongatus
  3kxy-assembly1_G  TM=6.845E-01  e=4.340E-03  Pseudomonas aeruginosa
  8q8o-assembly1_A-2  TM=6.109E-01  e=1.959E-02  Pseudomonas aeruginosa UCBPP-PA14
  8g4s-assembly1_Y  TM=3.424E-01  e=2.781E-01  Giardia duodenalis assemblage A

pLDDT: mean 91.97, std 16.21, range [24.03, 98.94]

Secondary structure (DSSP, 8-state):
-----------EE-HHHHHHHHHHHHT--EEEEETTEEEEEEE-SSSEEEEEEEEETTTTEEEEEEE---B--GGGHHHHHHHHHHHHHH-SSSEEEEETTTTEEEEEEEEE--TT--EEHHHHHHHHHHHHHHHHHHHHHHHHHHHS---HHHHHHHHHHHHHHH-/-----------EE-HHHHHHHHHHHHT--EEEEETTEEEEEEE-SSSEEEEEEEEETTTTEEEEEEE---B--GGGHHHHHHHHHHHHHH-SSSEEEEETTTTEEEEEEEEE--TT--EEHHHHHHHHHHHHHHHHHHHHHHHHHHHS---HHHHHHHHHHHHHHH-